Protein AF-0000000079723803 (afdb_homodimer)

Sequence (270 aa):
MNLEIISLLLFVIWTIGLGLSLVGYRTVQVLLGKKQSNEFPAGIQHGPERYWRLNRAHANCLENLPIFATIVIVATLTGSADNVFGNVTLVIIGARVFQSVTHIISGSSRAVDIRFTAYVTQVVCFAFLIWKIFTMNLEIISLLLFVIWTIGLGLSLVGYRTVQVLLGKKQSNEFPAGIQHGPERYWRLNRAHANCLENLPIFATIVIVATLTGSADNVFGNVTLVIIGARVFQSVTHIISGSSRAVDIRFTAYVTQVVCFAFLIWKIFT

Secondary structure (DSSP, 8-state):
--HHHHHHHHHHHHHHHHHHHHHHHHHHHHHTTSS-TT---SSS--S-HHHHHHHHHHHHHHHHHHHHHHHHHHHHHHT---HHHHHHHHHHHHHHHHHHHHHHH--SHHHHHHHHHHHHHHHHHHHHHHHHHH-/--HHHHHHHHHHHHHHHHHHHHHHHHHHHHHTTSS-TT---SSS--S-HHHHHHHHHHHHHHHHHHHHHHHHHHHHHHT---HHHHHHHHHHHHHHHHHHHHHHH--SHHHHHHHHHHHHHHHHHHHHHHHHHH-

Foldseek 3Di:
DFLLVVLLVLLVVVLVVLVCVLVVVLVVCVVVVVDPNPPDDPPDDDDDPLSSLSVVLSVVSVVCSVLSVVLSVLCVVLVLQDPVNSVLSVLLSVLSVVLSVLSNPDDDPVSVVSNVVSVVSNVVSSVVSVVSSVD/DFLLVVLLVLLVVVLVVLVCVLVVVLVVCCVVVVDPNPPDDPPDDDDDPLSSLSVVLSVVSVVCSVLSVVLSVLCVVQVLQDPVNSVLSVLLSVLSVVLSVLSNPDDDPVSVVSNVVSVVSNVVSSVVSVVSSVD

InterPro domains:
  IPR001129 Membrane-associated, eicosanoid/glutathione metabolism (MAPEG) protein [PF01124] (8-134)
  IPR023352 Membrane associated eicosanoid/glutathione metabolism-like domain superfamily [G3DSA:1.20.120.550] (5-135)
  IPR023352 Membrane associated eicosanoid/glutathione metabolism-like domain superfamily [SSF161084] (9-133)

Structure (mmCIF, N/CA/C/O backbone):
data_AF-0000000079723803-model_v1
#
loop_
_entity.id
_entity.type
_entity.pdbx_description
1 polymer 'MAPEG family protein'
#
loop_
_atom_site.group_PDB
_atom_site.id
_atom_site.type_symbol
_atom_site.label_atom_id
_atom_site.label_alt_id
_atom_site.label_comp_id
_atom_site.label_asym_id
_atom_site.label_entity_id
_atom_site.label_seq_id
_atom_site.pdbx_PDB_ins_code
_atom_site.Cartn_x
_atom_site.Cartn_y
_atom_site.Cartn_z
_atom_site.occupancy
_atom_site.B_iso_or_equiv
_atom_site.auth_seq_id
_atom_site.auth_comp_id
_atom_site.auth_asym_id
_atom_site.auth_atom_id
_atom_site.pdbx_PDB_model_num
ATOM 1 N N . MET A 1 1 ? 22.75 -15.523 -3.947 1 82.38 1 MET A N 1
ATOM 2 C CA . MET A 1 1 ? 21.344 -15.125 -3.885 1 82.38 1 MET A CA 1
ATOM 3 C C . MET A 1 1 ? 21.047 -14.07 -4.941 1 82.38 1 MET A C 1
ATOM 5 O O . MET A 1 1 ? 21.859 -13.188 -5.207 1 82.38 1 MET A O 1
ATOM 9 N N . ASN A 1 2 ? 19.922 -14.133 -5.547 1 93.19 2 ASN A N 1
ATOM 10 C CA . ASN A 1 2 ? 19.547 -13.211 -6.617 1 93.19 2 ASN A CA 1
ATOM 11 C C . ASN A 1 2 ? 19.312 -11.805 -6.09 1 93.19 2 ASN A C 1
ATOM 13 O 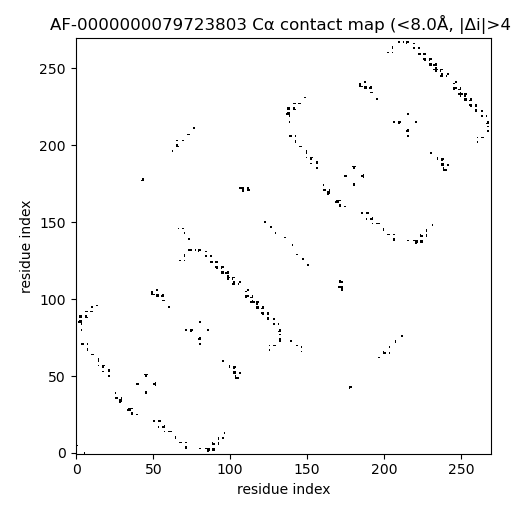O . ASN A 1 2 ? 18.844 -11.625 -4.965 1 93.19 2 ASN A O 1
ATOM 17 N N . LEU A 1 3 ? 19.734 -10.844 -6.789 1 95.88 3 LEU A N 1
ATOM 18 C CA . LEU A 1 3 ? 19.656 -9.438 -6.398 1 95.88 3 LEU A CA 1
ATOM 19 C C . LEU A 1 3 ? 18.234 -9.062 -6 1 95.88 3 LEU A C 1
ATOM 21 O O . LEU A 1 3 ? 18.031 -8.258 -5.086 1 95.88 3 LEU A O 1
ATOM 25 N N . GLU A 1 4 ? 17.281 -9.609 -6.711 1 97.5 4 GLU A N 1
ATOM 26 C CA . GLU A 1 4 ? 15.906 -9.258 -6.402 1 97.5 4 GLU A CA 1
ATOM 27 C C . GLU A 1 4 ? 15.5 -9.766 -5.023 1 97.5 4 GLU A C 1
ATOM 29 O O . GLU A 1 4 ? 14.742 -9.117 -4.309 1 97.5 4 GLU A O 1
ATOM 34 N N . ILE A 1 5 ? 16.016 -10.844 -4.633 1 97.06 5 ILE A N 1
ATOM 35 C CA . ILE A 1 5 ? 15.727 -11.398 -3.316 1 97.06 5 ILE A CA 1
ATOM 36 C C . ILE A 1 5 ? 16.438 -10.586 -2.242 1 97.06 5 ILE A C 1
ATOM 38 O O . ILE A 1 5 ? 15.859 -10.289 -1.193 1 97.06 5 ILE A O 1
ATOM 42 N N . ILE A 1 6 ? 17.625 -10.242 -2.482 1 97.44 6 ILE A N 1
ATOM 43 C CA . ILE A 1 6 ? 18.375 -9.398 -1.555 1 97.44 6 ILE A CA 1
ATOM 44 C C . ILE A 1 6 ? 17.641 -8.078 -1.352 1 97.44 6 ILE A C 1
ATOM 46 O O . ILE A 1 6 ? 17.469 -7.621 -0.218 1 97.44 6 ILE A O 1
ATOM 50 N N . SER A 1 7 ? 17.219 -7.496 -2.438 1 98.56 7 SER A N 1
ATOM 51 C CA . SER A 1 7 ? 16.5 -6.227 -2.363 1 98.56 7 SER A CA 1
ATOM 52 C C . SER A 1 7 ? 15.219 -6.367 -1.55 1 98.56 7 SER A C 1
ATOM 54 O O . SER A 1 7 ? 14.875 -5.48 -0.769 1 98.56 7 SER A O 1
ATOM 56 N N . LEU A 1 8 ? 14.516 -7.422 -1.764 1 98.31 8 LEU A N 1
ATOM 57 C CA . LEU A 1 8 ? 13.289 -7.664 -1.016 1 98.31 8 LEU A CA 1
ATOM 58 C C . LEU A 1 8 ? 13.578 -7.801 0.475 1 98.31 8 LEU A C 1
ATOM 60 O O . LEU A 1 8 ? 12.875 -7.215 1.305 1 98.31 8 LEU A O 1
ATOM 64 N N . LEU A 1 9 ? 14.602 -8.523 0.811 1 98.19 9 LEU A N 1
ATOM 65 C CA . LEU A 1 9 ? 14.953 -8.711 2.213 1 98.19 9 LEU A CA 1
ATOM 66 C C . LEU A 1 9 ? 15.422 -7.398 2.838 1 98.19 9 LEU A C 1
ATOM 68 O O . LEU A 1 9 ? 15.141 -7.125 4.008 1 98.19 9 LEU A O 1
ATOM 72 N N . LEU A 1 10 ? 16.109 -6.625 2.092 1 98.25 10 LEU A N 1
ATOM 73 C CA . LEU A 1 10 ? 16.516 -5.309 2.58 1 98.25 10 LEU A CA 1
ATOM 74 C C . LEU A 1 10 ? 15.297 -4.441 2.871 1 98.25 10 LEU A C 1
ATOM 76 O O . LEU A 1 10 ? 15.273 -3.701 3.857 1 98.25 10 LEU A O 1
ATOM 80 N N . PHE A 1 11 ? 14.328 -4.484 2.031 1 98.62 11 PHE A N 1
ATOM 81 C CA . PHE A 1 11 ? 13.094 -3.74 2.252 1 98.62 11 PHE A CA 1
ATOM 82 C C . PHE A 1 11 ? 12.406 -4.203 3.527 1 98.62 11 PHE A C 1
ATOM 84 O O . PHE A 1 11 ? 11.945 -3.383 4.324 1 98.62 11 PHE A O 1
ATOM 91 N N . VAL A 1 12 ? 12.383 -5.48 3.74 1 98.38 12 VAL A N 1
ATOM 92 C CA . VAL A 1 12 ? 11.781 -6.051 4.941 1 98.38 12 VAL A CA 1
ATOM 93 C C . VAL A 1 12 ? 12.555 -5.582 6.176 1 98.38 12 VAL A C 1
ATOM 95 O O . VAL A 1 12 ? 11.953 -5.113 7.148 1 98.38 12 VAL A O 1
ATOM 98 N N . ILE A 1 13 ? 13.797 -5.66 6.133 1 98.38 13 ILE A N 1
ATOM 99 C CA . ILE A 1 13 ? 14.648 -5.266 7.246 1 98.38 13 ILE A CA 1
ATOM 100 C C . ILE A 1 13 ? 14.453 -3.781 7.547 1 98.38 13 ILE A C 1
ATOM 102 O O . ILE A 1 13 ? 14.344 -3.387 8.711 1 98.38 13 ILE A O 1
ATOM 106 N N . TRP A 1 14 ? 14.398 -2.977 6.488 1 98.44 14 TRP A N 1
ATOM 107 C CA . TRP A 1 14 ? 14.188 -1.542 6.648 1 98.44 14 TRP A CA 1
ATOM 108 C C . TRP A 1 14 ? 12.844 -1.268 7.324 1 98.44 14 TRP A C 1
ATOM 110 O O . TRP A 1 14 ? 12.766 -0.447 8.242 1 98.44 14 TRP A O 1
ATOM 120 N N . THR A 1 15 ? 11.82 -1.928 6.902 1 98.44 15 THR A N 1
ATOM 121 C CA . THR A 1 15 ? 10.484 -1.763 7.469 1 98.44 15 THR A CA 1
ATOM 122 C C . THR A 1 15 ? 10.469 -2.154 8.945 1 98.44 15 THR A C 1
ATOM 124 O O . THR A 1 15 ? 9.898 -1.439 9.773 1 98.44 15 THR A O 1
ATOM 127 N N . ILE A 1 16 ? 11.102 -3.271 9.266 1 98 16 ILE A N 1
ATOM 128 C CA . ILE A 1 16 ? 11.203 -3.725 10.648 1 98 16 ILE A CA 1
ATOM 129 C C . ILE A 1 16 ? 11.969 -2.691 11.477 1 98 16 ILE A C 1
ATOM 131 O O . ILE A 1 16 ? 11.57 -2.367 12.602 1 98 16 ILE A O 1
ATOM 135 N N . GLY A 1 17 ? 13.023 -2.209 10.922 1 97.88 17 GLY A N 1
ATOM 136 C CA . GLY A 1 17 ? 13.812 -1.202 11.625 1 97.88 17 GLY A CA 1
ATOM 137 C C . GLY A 1 17 ? 13.016 0.043 11.969 1 97.88 17 GLY A C 1
ATOM 138 O O . GLY A 1 17 ? 13.125 0.566 13.078 1 97.88 17 GLY A O 1
ATOM 139 N N . LEU A 1 18 ? 12.258 0.562 11.047 1 97.94 18 LEU A N 1
ATOM 140 C CA . LEU A 1 18 ? 11.406 1.722 11.305 1 97.94 18 LEU A CA 1
ATOM 141 C C . LEU A 1 18 ? 10.383 1.414 12.383 1 97.94 18 LEU A C 1
ATOM 143 O O . LEU A 1 18 ? 10.141 2.236 13.273 1 97.94 18 LEU A O 1
ATOM 147 N N . GLY A 1 19 ? 9.758 0.27 12.297 1 96.94 19 GLY A N 1
ATOM 148 C CA . GLY A 1 19 ? 8.812 -0.131 13.328 1 96.94 19 GLY A CA 1
ATOM 149 C C . GLY A 1 19 ? 9.43 -0.214 14.703 1 96.94 19 GLY A C 1
ATOM 150 O O . GLY A 1 19 ? 8.828 0.224 15.688 1 96.94 19 GLY A O 1
ATOM 151 N N . LEU A 1 20 ? 10.594 -0.797 14.789 1 96.38 20 LEU A N 1
ATOM 152 C CA . LEU A 1 20 ? 11.305 -0.892 16.062 1 96.38 20 LEU A CA 1
ATOM 153 C C . LEU A 1 20 ? 11.633 0.495 16.609 1 96.38 20 LEU A C 1
ATOM 155 O O . LEU A 1 20 ? 11.602 0.715 17.812 1 96.38 20 LEU A O 1
ATOM 159 N N . SER A 1 21 ? 11.969 1.356 15.727 1 96.06 21 SER A N 1
ATOM 160 C CA . SER A 1 21 ? 12.234 2.727 16.156 1 96.06 21 SER A CA 1
ATOM 161 C C . SER A 1 21 ? 10.992 3.371 16.75 1 96.06 21 SER A C 1
ATOM 163 O O . SER A 1 21 ? 11.078 4.113 17.734 1 96.06 21 SER A O 1
ATOM 165 N N . LEU A 1 22 ? 9.867 3.121 16.234 1 94.5 22 LEU A N 1
ATOM 166 C CA . LEU A 1 22 ? 8.609 3.646 16.75 1 94.5 22 LEU A CA 1
ATOM 167 C C . LEU A 1 22 ? 8.32 3.098 18.141 1 94.5 22 LEU A C 1
ATOM 169 O O . LEU A 1 22 ? 8.062 3.863 19.078 1 94.5 22 LEU A O 1
ATOM 173 N N . VAL A 1 23 ? 8.414 1.82 18.234 1 93.88 23 VAL A N 1
ATOM 174 C CA . VAL A 1 23 ? 8.125 1.182 19.516 1 93.88 23 VAL A CA 1
ATOM 175 C C . VAL A 1 23 ? 9.211 1.538 20.531 1 93.88 23 VAL A C 1
ATOM 177 O O . VAL A 1 23 ? 8.93 1.7 21.719 1 93.88 23 VAL A O 1
ATOM 180 N N . GLY A 1 24 ? 10.367 1.626 20.031 1 93.75 24 GLY A N 1
ATOM 181 C CA . GLY A 1 24 ? 11.453 2.045 20.906 1 93.75 24 GLY A CA 1
ATOM 182 C C . GLY A 1 24 ? 11.227 3.408 21.531 1 93.75 24 GLY A C 1
ATOM 183 O O . GLY A 1 24 ? 11.461 3.598 22.719 1 93.75 24 GLY A O 1
ATOM 184 N N . TYR A 1 25 ? 10.828 4.316 20.734 1 92.44 25 TYR A N 1
ATOM 185 C CA . TYR A 1 25 ? 10.508 5.641 21.25 1 92.44 25 TYR A CA 1
ATOM 186 C C . TYR A 1 25 ? 9.43 5.562 22.328 1 92.44 25 TYR A C 1
ATOM 188 O O . TYR A 1 25 ? 9.562 6.18 23.391 1 92.44 25 TYR A O 1
ATOM 196 N N . ARG A 1 26 ? 8.391 4.844 22.094 1 90.69 26 ARG A N 1
ATOM 197 C CA . ARG A 1 26 ? 7.293 4.727 23.047 1 90.69 26 ARG A CA 1
ATOM 198 C C . ARG A 1 26 ? 7.762 4.098 24.344 1 90.69 26 ARG A C 1
ATOM 200 O O . ARG A 1 26 ? 7.379 4.539 25.438 1 90.69 26 ARG A O 1
ATOM 207 N N . THR A 1 27 ? 8.539 3.088 24.219 1 92.81 27 THR A N 1
ATOM 208 C CA . THR A 1 27 ? 9.062 2.389 25.391 1 92.81 27 THR A CA 1
ATOM 209 C C . THR A 1 27 ? 9.93 3.318 26.234 1 92.81 27 THR A C 1
ATOM 211 O O . THR A 1 27 ? 9.828 3.328 27.469 1 92.81 27 THR A O 1
ATOM 214 N N . VAL A 1 28 ? 10.766 4.043 25.594 1 92 28 VAL A N 1
ATOM 215 C CA . VAL A 1 28 ? 11.641 4.984 26.281 1 92 28 VAL A CA 1
ATOM 216 C C . VAL A 1 28 ? 10.789 6.027 27.016 1 92 28 VAL A C 1
ATOM 218 O O . VAL A 1 28 ? 11.062 6.363 28.172 1 92 28 VAL A O 1
ATOM 221 N N . GLN A 1 29 ? 9.711 6.484 26.391 1 91.88 29 GLN A N 1
ATOM 222 C CA . GLN A 1 29 ? 8.836 7.469 27.016 1 91.88 29 GLN A CA 1
ATOM 223 C C . GLN A 1 29 ? 8.148 6.895 28.25 1 91.88 29 GLN A C 1
ATOM 225 O O . GLN A 1 29 ? 7.984 7.586 29.25 1 91.88 29 GLN A O 1
ATOM 230 N N . VAL A 1 30 ? 7.805 5.68 28.219 1 91.19 30 VAL A N 1
ATOM 231 C CA . VAL A 1 30 ? 7.117 5.016 29.328 1 91.19 30 VAL A CA 1
ATOM 232 C C . VAL A 1 30 ? 8.109 4.738 30.453 1 91.19 30 VAL A C 1
ATOM 234 O O . VAL A 1 30 ? 7.812 4.992 31.625 1 91.19 30 VAL A O 1
ATOM 237 N N . LEU A 1 31 ? 9.242 4.324 30.094 1 93.12 31 LEU A N 1
ATOM 238 C CA . LEU A 1 31 ? 10.258 3.992 31.078 1 93.12 31 LEU A CA 1
ATOM 239 C C . LEU A 1 31 ? 10.742 5.246 31.797 1 93.12 31 LEU A C 1
ATOM 241 O O . LEU A 1 31 ? 11.109 5.191 32.969 1 93.12 31 LEU A O 1
ATOM 245 N N . LEU A 1 32 ? 10.711 6.316 31.141 1 93.88 32 LEU A N 1
ATOM 246 C CA . LEU A 1 32 ? 11.125 7.59 31.734 1 93.88 32 LEU A CA 1
ATOM 247 C C . LEU A 1 32 ? 9.992 8.219 32.531 1 93.88 32 LEU A C 1
ATOM 249 O O . LEU A 1 32 ? 10.172 9.25 33.156 1 93.88 32 LEU A O 1
ATOM 253 N N . GLY A 1 33 ? 8.75 7.594 32.5 1 90.44 33 GLY A N 1
ATOM 254 C CA . GLY A 1 33 ? 7.613 8.078 33.25 1 90.44 33 GLY A CA 1
ATOM 255 C C . GLY A 1 33 ? 6.938 9.273 32.625 1 90.44 33 GLY A C 1
ATOM 256 O O . GLY A 1 33 ? 6.16 9.977 33.281 1 90.44 33 GLY A O 1
ATOM 257 N N . LYS A 1 34 ? 7.258 9.586 31.453 1 90.62 34 LYS A N 1
ATOM 258 C CA . LYS A 1 34 ? 6.691 10.758 30.781 1 90.62 34 LYS A CA 1
ATOM 259 C C . LYS A 1 34 ? 5.281 10.469 30.281 1 90.62 34 LYS A C 1
ATOM 261 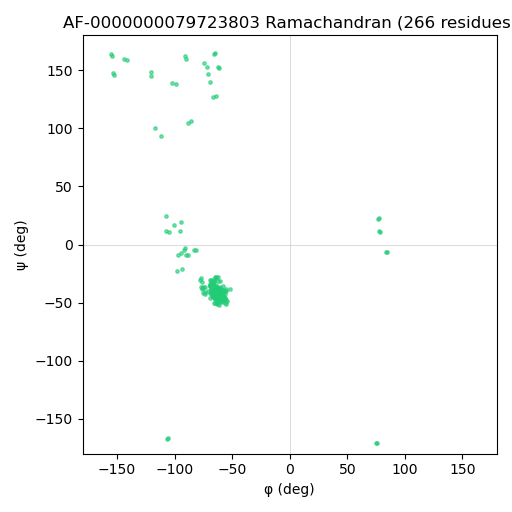O O . LYS A 1 34 ? 4.453 11.383 30.188 1 90.62 34 LYS A O 1
ATOM 266 N N . LYS A 1 35 ? 5.074 9.25 29.953 1 89.31 35 LYS A N 1
ATOM 267 C CA . LYS A 1 35 ? 3.768 8.82 29.469 1 89.31 35 LYS A CA 1
ATOM 268 C C . LYS A 1 35 ? 3.404 7.441 30.016 1 89.31 35 LYS A C 1
ATOM 270 O O . LYS A 1 35 ? 4.285 6.664 30.391 1 89.31 35 LYS A O 1
ATOM 275 N N . GLN A 1 36 ? 2.172 7.254 29.969 1 89 36 GLN A N 1
ATOM 276 C CA . GLN A 1 36 ? 1.71 5.898 30.234 1 89 36 GLN A CA 1
ATOM 277 C C . GLN A 1 36 ? 1.618 5.074 28.953 1 89 36 GLN A C 1
ATOM 279 O O . GLN A 1 36 ? 1.519 5.633 27.859 1 89 36 GLN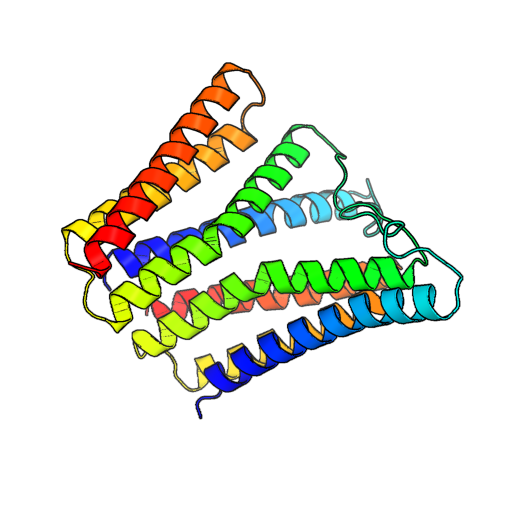 A O 1
ATOM 284 N N . SER A 1 37 ? 1.624 3.777 29.109 1 86.44 37 SER A N 1
ATOM 285 C CA . SER A 1 37 ? 1.658 2.861 27.969 1 86.44 37 SER A CA 1
ATOM 286 C C . SER A 1 37 ? 0.424 3.029 27.094 1 86.44 37 SER A C 1
ATOM 288 O O . SER A 1 37 ? 0.479 2.783 25.875 1 86.44 37 SER A O 1
ATOM 290 N N . ASN A 1 38 ? -0.786 3.471 27.594 1 87.25 38 ASN A N 1
ATOM 291 C CA . ASN A 1 38 ? -2.035 3.58 26.844 1 87.25 38 ASN A CA 1
ATOM 292 C C . ASN A 1 38 ? -2.234 4.988 26.297 1 87.25 38 ASN A C 1
ATOM 294 O O . ASN A 1 38 ? -3.328 5.332 25.844 1 87.25 38 ASN A O 1
ATOM 298 N N . GLU A 1 39 ? -1.272 5.754 26.344 1 85.62 39 GLU A N 1
ATOM 299 C CA . GLU A 1 39 ? -1.407 7.152 25.953 1 85.62 39 GLU A CA 1
ATOM 300 C C . GLU A 1 39 ? -0.866 7.375 24.531 1 85.62 39 GLU A C 1
ATOM 302 O O . GLU A 1 39 ? -0.506 8.492 24.172 1 85.62 39 GLU A O 1
ATOM 307 N N . PHE A 1 40 ? -0.707 6.445 23.828 1 86.19 40 PHE A N 1
ATOM 308 C CA . PHE A 1 40 ? -0.227 6.547 22.453 1 86.19 40 PHE A CA 1
ATOM 309 C C . PHE A 1 40 ? -1.324 6.168 21.469 1 86.19 40 PHE A C 1
ATOM 311 O O . PHE A 1 40 ? -1.448 5 21.094 1 86.19 40 PHE A O 1
ATOM 318 N N . PRO A 1 41 ? -2.07 7.121 20.969 1 82.38 41 PRO A N 1
ATOM 319 C CA . PRO A 1 41 ? -3.172 6.797 20.062 1 82.38 41 PRO A CA 1
ATOM 320 C C . PRO A 1 41 ? -2.686 6.332 18.688 1 82.38 41 PRO A C 1
ATOM 322 O O . PRO A 1 41 ? -1.597 6.715 18.25 1 82.38 41 PRO A O 1
ATOM 325 N N . ALA A 1 42 ? -3.564 5.531 18.109 1 77.88 42 ALA A N 1
ATOM 326 C CA . ALA A 1 42 ? -3.244 5.031 16.781 1 77.88 42 ALA A CA 1
ATOM 327 C C . ALA A 1 42 ? -3.951 5.852 15.695 1 77.88 42 ALA A C 1
ATOM 329 O O . ALA A 1 42 ? -5.113 6.23 15.859 1 77.88 42 ALA A O 1
ATOM 330 N N . GLY A 1 43 ? -3.205 6.137 14.625 1 77 43 GLY A N 1
ATOM 331 C CA . GLY A 1 43 ? -3.838 6.68 13.43 1 77 43 GLY A CA 1
ATOM 332 C C . GLY A 1 43 ? -4.031 8.18 13.492 1 77 43 GLY A C 1
ATOM 333 O O . GLY A 1 43 ? -4.543 8.781 12.547 1 77 43 GLY A O 1
ATOM 334 N N . ILE A 1 44 ? -3.73 8.656 14.578 1 83.12 44 ILE A N 1
ATOM 335 C CA . ILE A 1 44 ? -3.857 10.102 14.672 1 83.12 44 ILE A CA 1
ATOM 336 C C . ILE A 1 44 ? -2.504 10.719 15.023 1 83.12 44 ILE A C 1
ATOM 338 O O . ILE A 1 44 ? -1.717 10.125 15.758 1 83.12 44 ILE A O 1
ATOM 342 N N . GLN A 1 45 ? -2.35 11.875 14.531 1 86.25 45 GLN A N 1
ATOM 343 C CA . GLN A 1 45 ? -1.09 12.57 14.781 1 86.25 45 GLN A CA 1
ATOM 344 C C . GLN A 1 45 ? -0.941 12.922 16.266 1 86.25 45 GLN A C 1
ATOM 346 O O . GLN A 1 45 ? -1.865 13.461 16.875 1 86.25 45 GLN A O 1
ATOM 351 N N . HIS A 1 46 ? 0.149 12.531 16.797 1 85.69 46 HIS A N 1
ATOM 352 C CA . HIS A 1 46 ? 0.455 12.852 18.188 1 85.69 46 HIS A CA 1
ATOM 353 C C . HIS A 1 46 ? 1.959 12.852 18.422 1 85.69 46 HIS A C 1
ATOM 355 O O . HIS A 1 46 ? 2.73 12.375 17.594 1 85.69 46 HIS A O 1
ATOM 361 N N . GLY A 1 47 ? 2.404 13.484 19.609 1 86.56 47 GLY A N 1
ATOM 362 C CA . GLY A 1 47 ? 3.822 13.531 19.938 1 86.56 47 GLY A CA 1
ATOM 363 C C . GLY A 1 47 ? 4.59 14.539 19.094 1 86.56 47 GLY A C 1
ATOM 364 O O . GLY A 1 47 ? 3.99 15.375 18.422 1 86.56 47 GLY A O 1
ATOM 365 N N . PRO A 1 48 ? 5.941 14.461 19.25 1 91.62 48 PRO A N 1
ATOM 366 C CA . PRO A 1 48 ? 6.758 15.367 18.438 1 91.62 48 PRO A CA 1
ATOM 367 C C . PRO A 1 48 ? 6.582 15.141 16.938 1 91.62 48 PRO A C 1
ATOM 369 O O . PRO A 1 48 ? 6.277 14.031 16.516 1 91.62 48 PRO A O 1
ATOM 372 N N . GLU A 1 49 ? 6.789 16.234 16.188 1 92.44 49 GLU A N 1
ATOM 373 C CA . GLU A 1 49 ? 6.613 16.188 14.742 1 92.44 49 GLU A CA 1
ATOM 374 C C . GLU A 1 49 ? 7.473 15.078 14.117 1 92.44 49 GLU A C 1
ATOM 376 O O . GLU A 1 49 ? 7.031 14.391 13.203 1 92.44 49 GLU A O 1
ATOM 381 N N . ARG A 1 50 ? 8.688 14.914 14.664 1 94.25 50 ARG A N 1
ATOM 382 C CA . ARG A 1 50 ? 9.586 13.914 14.102 1 94.25 50 ARG A CA 1
ATOM 383 C C . ARG A 1 50 ? 9.031 12.508 14.32 1 94.25 50 ARG A C 1
ATOM 385 O O . ARG A 1 50 ? 9.195 11.633 13.469 1 94.25 50 ARG A O 1
ATOM 392 N N . TYR A 1 51 ? 8.406 12.32 15.383 1 94.31 51 TYR A N 1
ATOM 393 C CA . TYR A 1 51 ? 7.793 11.031 15.68 1 94.31 51 TYR A CA 1
ATOM 394 C C . TYR A 1 51 ? 6.648 10.734 14.719 1 94.31 51 TYR A C 1
ATOM 396 O O . TYR A 1 51 ? 6.512 9.609 14.234 1 94.31 51 TYR A O 1
ATOM 404 N N . TRP A 1 52 ? 5.891 11.648 14.508 1 93.5 52 TRP A N 1
ATOM 405 C CA . TRP A 1 52 ? 4.789 11.484 13.562 1 93.5 52 TRP A CA 1
ATOM 406 C C . TRP A 1 52 ? 5.309 11.195 12.164 1 93.5 52 TRP A C 1
ATOM 408 O O . TRP A 1 52 ? 4.754 10.359 11.445 1 93.5 52 TRP A O 1
ATOM 418 N N . ARG A 1 53 ? 6.348 11.906 11.742 1 95.25 53 ARG A N 1
ATOM 419 C CA . ARG A 1 53 ? 6.93 11.656 10.43 1 95.25 53 ARG A CA 1
ATOM 420 C C . ARG A 1 53 ? 7.504 10.25 10.344 1 95.25 53 ARG A C 1
ATOM 422 O O . ARG A 1 53 ? 7.445 9.609 9.289 1 95.25 53 ARG A O 1
ATOM 429 N N . LEU A 1 54 ? 8.062 9.805 11.43 1 96.44 54 LEU A N 1
ATOM 430 C CA . LEU A 1 54 ? 8.516 8.422 11.5 1 96.44 54 LEU A CA 1
ATOM 431 C C . LEU A 1 54 ? 7.355 7.457 11.312 1 96.44 54 LEU A C 1
ATOM 433 O O . LEU A 1 54 ? 7.473 6.465 10.586 1 96.44 54 LEU A O 1
ATOM 437 N N . ASN A 1 55 ? 6.25 7.711 11.969 1 95.44 55 ASN A N 1
ATOM 438 C CA . ASN A 1 55 ? 5.043 6.906 11.812 1 95.44 55 ASN A CA 1
ATOM 439 C C . ASN A 1 55 ? 4.598 6.844 10.352 1 95.44 55 ASN A C 1
ATOM 441 O O . ASN A 1 55 ? 4.285 5.77 9.844 1 95.44 55 ASN A O 1
ATOM 445 N N . ARG A 1 56 ? 4.594 7.93 9.727 1 95.06 56 ARG A N 1
ATOM 446 C CA . ARG A 1 56 ? 4.152 8 8.344 1 95.06 56 ARG A CA 1
ATOM 447 C C . ARG A 1 56 ? 5.133 7.281 7.418 1 95.06 56 ARG A C 1
ATOM 449 O O . ARG A 1 56 ? 4.723 6.641 6.449 1 95.06 56 ARG A O 1
ATOM 456 N N . ALA A 1 57 ? 6.359 7.469 7.684 1 97.12 57 ALA A N 1
ATOM 457 C CA . ALA A 1 57 ? 7.367 6.758 6.898 1 97.12 57 ALA A CA 1
ATOM 458 C C . ALA A 1 57 ? 7.191 5.246 7.016 1 97.12 57 ALA A C 1
ATOM 460 O O . ALA A 1 57 ? 7.289 4.527 6.02 1 97.12 57 ALA A O 1
ATOM 461 N N . HIS A 1 58 ? 6.984 4.805 8.188 1 97.44 58 HIS A N 1
ATOM 462 C CA . HIS A 1 58 ? 6.738 3.385 8.406 1 97.44 58 HIS A CA 1
ATOM 463 C C . HIS A 1 58 ? 5.484 2.92 7.68 1 97.44 58 HIS A C 1
ATOM 465 O O . HIS A 1 58 ? 5.488 1.872 7.027 1 97.44 58 HIS A O 1
ATOM 471 N N . ALA A 1 59 ? 4.457 3.654 7.836 1 95 59 ALA A N 1
ATOM 472 C CA . ALA A 1 59 ? 3.199 3.326 7.168 1 95 59 ALA A CA 1
ATOM 473 C C . ALA A 1 59 ? 3.393 3.215 5.66 1 95 59 ALA A C 1
ATOM 475 O O . ALA A 1 59 ? 2.836 2.318 5.02 1 95 59 ALA A O 1
ATOM 476 N N . ASN A 1 60 ? 4.145 4.125 5.066 1 96.56 60 ASN A N 1
ATOM 477 C CA . ASN A 1 60 ? 4.453 4.09 3.641 1 96.56 60 ASN A CA 1
ATOM 478 C C . ASN A 1 60 ? 5.141 2.787 3.246 1 96.56 60 ASN A C 1
ATOM 480 O O . ASN A 1 60 ? 4.836 2.211 2.199 1 96.56 60 ASN A O 1
ATOM 484 N N . CYS A 1 61 ? 6.016 2.35 4.062 1 97.81 61 CYS A N 1
ATOM 485 C CA . CYS A 1 61 ? 6.688 1.084 3.801 1 97.81 61 CYS A CA 1
ATOM 486 C C . CYS A 1 61 ? 5.703 -0.076 3.832 1 97.81 61 CYS A C 1
ATOM 488 O O . CYS A 1 61 ? 5.75 -0.963 2.979 1 97.81 61 CYS A O 1
ATOM 490 N N . LEU A 1 62 ? 4.852 -0.071 4.805 1 96.31 62 LEU A N 1
ATOM 491 C CA . LEU A 1 62 ? 3.879 -1.147 4.938 1 96.31 62 LEU A CA 1
ATOM 492 C C . LEU A 1 62 ? 2.947 -1.193 3.732 1 96.31 62 LEU A C 1
ATOM 494 O O . LEU A 1 62 ? 2.508 -2.27 3.322 1 96.31 62 LEU A O 1
ATOM 498 N N . GLU A 1 63 ? 2.715 -0.055 3.186 1 95.69 63 GLU A N 1
ATOM 499 C CA . GLU A 1 63 ? 1.842 0.044 2.02 1 95.69 63 GLU A CA 1
ATOM 500 C C . GLU A 1 63 ? 2.535 -0.48 0.766 1 95.69 63 GLU A C 1
ATOM 502 O O . GLU A 1 63 ? 1.892 -1.072 -0.103 1 95.69 63 GLU A O 1
ATOM 507 N N . ASN A 1 64 ? 3.773 -0.249 0.651 1 97.44 64 ASN A N 1
ATOM 508 C CA . ASN A 1 64 ? 4.488 -0.526 -0.591 1 97.44 64 ASN A CA 1
ATOM 509 C C . ASN A 1 64 ? 5.129 -1.911 -0.573 1 97.44 64 ASN A C 1
ATOM 511 O O . ASN A 1 64 ? 5.348 -2.512 -1.626 1 97.44 64 ASN A O 1
ATOM 515 N N . LEU A 1 65 ? 5.34 -2.467 0.572 1 98.06 65 LEU A N 1
ATOM 516 C CA . LEU A 1 65 ? 6.051 -3.734 0.706 1 98.06 65 LEU A CA 1
ATOM 517 C C . LEU A 1 65 ? 5.262 -4.871 0.066 1 98.06 65 LEU A C 1
ATOM 519 O O . LEU A 1 65 ? 5.82 -5.676 -0.682 1 98.06 65 LEU A O 1
ATOM 523 N N . PRO A 1 66 ? 3.982 -4.973 0.315 1 97.25 66 PRO A N 1
ATOM 524 C CA . PRO A 1 66 ? 3.25 -6.062 -0.334 1 97.25 66 PRO A CA 1
ATOM 525 C C . PRO A 1 66 ? 3.291 -5.977 -1.858 1 97.25 66 PRO A C 1
ATOM 527 O O . PRO A 1 66 ? 3.332 -7.004 -2.537 1 97.25 66 PRO A O 1
ATOM 530 N N . ILE A 1 67 ? 3.236 -4.773 -2.385 1 98.25 67 ILE A N 1
ATOM 531 C CA . ILE A 1 67 ? 3.32 -4.578 -3.828 1 98.25 67 ILE A CA 1
ATOM 532 C C . ILE A 1 67 ? 4.676 -5.07 -4.336 1 98.25 67 ILE A C 1
ATOM 534 O O . ILE A 1 67 ? 4.738 -5.902 -5.246 1 98.25 67 ILE A O 1
ATOM 538 N N . PHE A 1 68 ? 5.695 -4.625 -3.711 1 98.81 68 PHE A N 1
ATOM 539 C CA . PHE A 1 68 ? 7.051 -4.996 -4.102 1 98.81 68 PHE A CA 1
ATOM 540 C C . PHE A 1 68 ? 7.27 -6.496 -3.932 1 98.81 68 PHE A C 1
ATOM 542 O O . PHE A 1 68 ? 7.828 -7.152 -4.816 1 98.81 68 PHE A O 1
ATOM 549 N N . ALA A 1 69 ? 6.867 -7.043 -2.803 1 98.19 69 ALA A N 1
ATOM 550 C CA . ALA A 1 69 ? 7.027 -8.469 -2.523 1 98.19 69 ALA A CA 1
ATOM 551 C C . ALA A 1 69 ? 6.32 -9.312 -3.576 1 98.19 69 ALA A C 1
ATOM 553 O O . ALA A 1 69 ? 6.879 -10.297 -4.07 1 98.19 69 ALA A O 1
ATOM 554 N N . THR A 1 70 ? 5.16 -8.883 -3.896 1 98.38 70 THR A N 1
ATOM 555 C CA . THR A 1 70 ? 4.398 -9.625 -4.895 1 98.38 70 THR A CA 1
ATOM 556 C C . THR A 1 70 ? 5.129 -9.648 -6.23 1 98.38 70 THR A C 1
ATOM 558 O O . THR A 1 70 ? 5.285 -10.703 -6.848 1 98.38 70 THR A O 1
ATOM 561 N N . ILE A 1 71 ? 5.57 -8.539 -6.645 1 98.44 71 ILE A N 1
ATOM 562 C CA . ILE A 1 71 ? 6.254 -8.422 -7.93 1 98.44 71 ILE A CA 1
ATOM 563 C C . ILE A 1 71 ? 7.496 -9.305 -7.938 1 98.44 71 ILE A C 1
ATOM 565 O O . ILE A 1 71 ? 7.715 -10.078 -8.875 1 98.44 71 ILE A O 1
ATOM 569 N N . VAL A 1 72 ? 8.25 -9.273 -6.91 1 98.38 72 VAL A N 1
ATOM 570 C CA . VAL A 1 72 ? 9.508 -10.008 -6.82 1 98.38 72 VAL A CA 1
ATOM 571 C C . VAL A 1 72 ? 9.227 -11.508 -6.754 1 98.38 72 VAL A C 1
ATOM 573 O O . VAL A 1 72 ? 9.867 -12.297 -7.457 1 98.38 72 VAL A O 1
ATOM 576 N N . ILE A 1 73 ? 8.312 -11.93 -5.965 1 97 73 ILE A N 1
ATOM 577 C CA . ILE A 1 73 ? 8.039 -13.344 -5.762 1 97 73 ILE A CA 1
ATOM 578 C C . ILE A 1 73 ? 7.445 -13.945 -7.035 1 97 73 ILE A C 1
ATOM 580 O O . ILE A 1 73 ? 7.836 -15.031 -7.457 1 97 73 ILE A O 1
ATOM 584 N N . VAL A 1 74 ? 6.602 -13.203 -7.656 1 96.5 74 VAL A N 1
ATOM 585 C CA . VAL A 1 74 ? 6.02 -13.68 -8.906 1 96.5 74 VAL A CA 1
ATOM 586 C C . VAL A 1 74 ? 7.109 -13.82 -9.969 1 96.5 74 VAL A C 1
ATOM 588 O O . VAL A 1 74 ? 7.148 -14.812 -10.695 1 96.5 74 VAL A O 1
ATOM 591 N N . ALA A 1 75 ? 7.922 -12.867 -10.086 1 96.94 75 ALA A N 1
ATOM 592 C CA . ALA A 1 75 ? 9 -12.922 -11.062 1 96.94 75 ALA A CA 1
ATOM 593 C C . ALA A 1 75 ? 9.914 -14.125 -10.805 1 96.94 75 ALA A C 1
ATOM 595 O O . ALA A 1 75 ? 10.383 -14.766 -11.742 1 96.94 75 ALA A O 1
ATOM 596 N N . THR A 1 76 ? 10.164 -14.383 -9.547 1 94.31 76 THR A N 1
ATOM 597 C CA . THR A 1 76 ? 11.008 -15.508 -9.172 1 94.31 76 THR A CA 1
ATOM 598 C C . THR A 1 76 ? 10.328 -16.828 -9.508 1 94.31 76 THR A C 1
ATOM 600 O O . THR A 1 76 ? 10.953 -17.734 -10.062 1 94.31 76 THR A O 1
ATOM 603 N N . LEU A 1 77 ? 9.062 -16.906 -9.25 1 91.69 77 LEU A N 1
ATOM 604 C CA . LEU A 1 77 ? 8.305 -18.125 -9.477 1 91.69 77 LEU A CA 1
ATOM 605 C C . LEU A 1 77 ? 8.164 -18.422 -10.961 1 91.69 77 LEU A C 1
ATOM 607 O O . LEU A 1 77 ? 8.141 -19.578 -11.375 1 91.69 77 LEU A O 1
ATOM 611 N N . THR A 1 78 ? 8.094 -17.375 -11.734 1 92.44 78 THR A N 1
ATOM 612 C CA . THR A 1 78 ? 7.852 -17.531 -13.156 1 92.44 78 THR A CA 1
ATOM 613 C C . THR A 1 78 ? 9.164 -17.562 -13.93 1 92.44 78 THR A C 1
ATOM 615 O O . THR A 1 78 ? 9.172 -17.734 -15.156 1 92.44 78 THR A O 1
ATOM 618 N N . GLY A 1 79 ? 10.312 -17.297 -13.281 1 93.06 79 GLY A N 1
ATOM 619 C CA . GLY A 1 79 ? 11.609 -17.297 -13.93 1 93.06 79 GLY A CA 1
ATOM 620 C C . GLY A 1 79 ? 11.867 -16.062 -14.758 1 93.06 79 GLY A C 1
ATOM 621 O O . GLY A 1 79 ? 12.672 -16.078 -15.688 1 93.06 79 GLY A O 1
ATOM 622 N N . SER A 1 80 ? 11.164 -15.055 -14.438 1 94 80 SER A N 1
ATOM 623 C CA . SER A 1 80 ? 11.219 -13.828 -15.234 1 94 80 SER A CA 1
ATOM 624 C C . SER A 1 80 ? 12.281 -12.875 -14.695 1 94 80 SER A C 1
ATOM 626 O O . SER A 1 80 ? 12.508 -11.805 -15.266 1 94 80 SER A O 1
ATOM 628 N N . ALA A 1 81 ? 12.922 -13.211 -13.641 1 95.81 81 ALA A N 1
ATOM 629 C CA . ALA A 1 81 ? 13.883 -12.297 -13.023 1 95.81 81 ALA A CA 1
ATOM 630 C C . ALA A 1 81 ? 15.273 -12.461 -13.625 1 95.81 81 ALA A C 1
ATOM 632 O O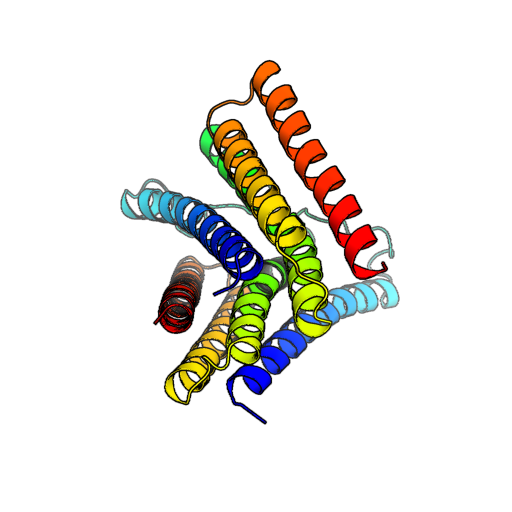 . ALA A 1 81 ? 15.945 -13.461 -13.375 1 95.81 81 ALA A O 1
ATOM 633 N N . ASP A 1 82 ? 15.719 -11.547 -14.477 1 96.5 82 ASP A N 1
ATOM 634 C CA . ASP A 1 82 ? 17.078 -11.523 -15.023 1 96.5 82 ASP A CA 1
ATOM 635 C C . ASP A 1 82 ? 17.906 -10.422 -14.375 1 96.5 82 ASP A C 1
ATOM 637 O O . ASP A 1 82 ? 17.531 -9.891 -13.328 1 96.5 82 ASP A O 1
ATOM 641 N N . ASN A 1 83 ? 19.047 -10.133 -15 1 96.19 83 ASN A N 1
ATOM 642 C CA . ASN A 1 83 ? 19.953 -9.164 -14.406 1 96.19 83 ASN A CA 1
ATOM 643 C C . ASN A 1 83 ? 19.359 -7.766 -14.383 1 96.19 83 ASN A C 1
ATOM 645 O O . ASN A 1 83 ? 19.547 -7.02 -13.422 1 96.19 83 ASN A O 1
ATOM 649 N N . VAL A 1 84 ? 18.734 -7.461 -15.461 1 97.62 84 VAL A N 1
ATOM 650 C CA . VAL A 1 84 ? 18.094 -6.152 -15.523 1 97.62 84 VAL A CA 1
ATOM 651 C C . VAL A 1 84 ? 17.047 -6.039 -14.414 1 97.62 84 VAL A C 1
ATOM 653 O O . VAL A 1 84 ? 16.984 -5.035 -13.703 1 97.62 84 VAL A O 1
ATOM 656 N N . PHE A 1 85 ? 16.25 -7.062 -14.258 1 98.12 85 PHE A N 1
ATOM 657 C CA . PHE A 1 85 ? 15.242 -7.105 -13.203 1 98.12 85 PHE A CA 1
ATOM 658 C C . PHE A 1 85 ? 15.883 -6.879 -11.836 1 98.12 85 PHE A C 1
ATOM 660 O O . PHE A 1 85 ? 15.445 -6.016 -11.078 1 98.12 85 PHE A O 1
ATOM 667 N N . GLY A 1 86 ? 16.906 -7.613 -11.555 1 98.12 86 GLY A N 1
ATOM 668 C CA . GLY A 1 86 ? 17.609 -7.48 -10.281 1 98.12 86 GLY A CA 1
ATOM 669 C C . GLY A 1 86 ? 18.141 -6.082 -10.031 1 98.12 86 GLY A C 1
ATOM 670 O O . GLY A 1 86 ? 18 -5.547 -8.93 1 98.12 86 GLY A O 1
ATOM 671 N N . ASN A 1 87 ? 18.688 -5.512 -10.984 1 98.38 87 ASN A N 1
ATOM 672 C CA . ASN A 1 87 ? 19.234 -4.172 -10.844 1 98.38 87 ASN A CA 1
ATOM 673 C C . ASN A 1 87 ? 18.156 -3.139 -10.562 1 98.38 87 ASN A C 1
ATOM 675 O O . ASN A 1 87 ? 18.359 -2.203 -9.789 1 98.38 87 ASN A O 1
ATOM 679 N N . VAL A 1 88 ? 17.078 -3.297 -11.227 1 98.69 88 VAL A N 1
ATOM 680 C CA . VAL A 1 88 ? 15.969 -2.373 -11.023 1 98.69 88 VAL A CA 1
ATOM 681 C C . VAL A 1 88 ? 15.453 -2.488 -9.594 1 98.69 88 VAL A C 1
ATOM 683 O O . VAL A 1 88 ? 15.086 -1.485 -8.977 1 98.69 88 VAL A O 1
ATOM 686 N N . THR A 1 89 ? 15.438 -3.693 -9.016 1 98.81 89 THR A N 1
ATOM 687 C CA . THR A 1 89 ? 14.992 -3.85 -7.637 1 98.81 89 THR A CA 1
ATOM 688 C C . THR A 1 89 ? 15.922 -3.104 -6.684 1 98.81 89 THR A C 1
ATOM 690 O O . THR A 1 89 ? 15.477 -2.592 -5.652 1 98.81 89 THR A O 1
ATOM 693 N N . LEU A 1 90 ? 17.172 -2.922 -7.023 1 98.5 90 LEU A N 1
ATOM 694 C CA . LEU A 1 90 ? 18.094 -2.141 -6.207 1 98.5 90 LEU A CA 1
ATOM 695 C C . LEU A 1 90 ? 17.719 -0.662 -6.227 1 98.5 90 LEU A C 1
ATOM 697 O O . LEU A 1 90 ? 17.844 0.025 -5.207 1 98.5 90 LEU A O 1
ATOM 701 N N . VAL A 1 91 ? 17.328 -0.256 -7.359 1 98.75 91 VAL A N 1
ATOM 702 C CA . VAL A 1 91 ? 16.891 1.129 -7.48 1 98.75 91 VAL A CA 1
ATOM 703 C C . VAL A 1 91 ? 15.664 1.356 -6.598 1 98.75 91 VAL A C 1
ATOM 705 O O . VAL A 1 91 ? 15.57 2.373 -5.906 1 98.75 91 VAL A O 1
ATOM 708 N N . ILE A 1 92 ? 14.789 0.427 -6.598 1 98.81 92 ILE A N 1
ATOM 709 C CA . ILE A 1 92 ? 13.547 0.545 -5.84 1 98.81 92 ILE A CA 1
ATOM 710 C C . ILE A 1 92 ? 13.859 0.633 -4.348 1 98.81 92 ILE A C 1
ATOM 712 O O . ILE A 1 92 ? 13.375 1.532 -3.658 1 98.81 92 ILE A O 1
ATOM 716 N N . ILE A 1 93 ? 14.664 -0.264 -3.834 1 98.81 93 ILE A N 1
ATOM 717 C CA . ILE A 1 93 ? 14.945 -0.26 -2.402 1 98.81 93 ILE A CA 1
ATOM 718 C C . ILE A 1 93 ? 15.758 0.981 -2.039 1 98.81 93 ILE A C 1
ATOM 720 O O . ILE A 1 93 ? 15.57 1.56 -0.967 1 98.81 93 ILE A O 1
ATOM 724 N N . GLY A 1 94 ? 16.656 1.428 -2.883 1 98.75 94 GLY A N 1
ATOM 725 C CA . GLY A 1 94 ? 17.359 2.682 -2.656 1 98.75 94 GLY A CA 1
ATOM 726 C C . GLY A 1 94 ? 16.422 3.875 -2.553 1 98.75 94 GLY A C 1
ATOM 727 O O . GLY A 1 94 ? 16.562 4.699 -1.648 1 98.75 94 GLY A O 1
ATOM 728 N N . ALA A 1 95 ? 15.562 3.986 -3.484 1 98.75 95 ALA A N 1
ATOM 729 C CA . ALA A 1 95 ? 14.586 5.074 -3.482 1 98.75 95 ALA A CA 1
ATOM 730 C C . ALA A 1 95 ? 13.695 5.012 -2.246 1 98.75 95 ALA A C 1
ATOM 732 O O . ALA A 1 95 ? 13.344 6.043 -1.676 1 98.75 95 ALA A O 1
ATOM 733 N N . ARG A 1 96 ? 13.289 3.83 -1.811 1 98.69 96 ARG A N 1
ATOM 734 C CA . ARG A 1 96 ? 12.469 3.635 -0.617 1 98.69 96 ARG A CA 1
ATOM 735 C C . ARG A 1 96 ? 13.188 4.148 0.627 1 98.69 96 ARG A C 1
ATOM 737 O O . ARG A 1 96 ? 12.602 4.875 1.432 1 98.69 96 ARG A O 1
ATOM 744 N N . VAL A 1 97 ? 14.414 3.775 0.753 1 98.75 97 VAL A N 1
ATOM 745 C CA . VAL A 1 97 ? 15.188 4.207 1.91 1 98.75 97 VAL A CA 1
ATOM 746 C C . VAL A 1 97 ? 15.375 5.723 1.872 1 98.75 97 VAL A C 1
ATOM 748 O O . VAL A 1 97 ? 15.18 6.406 2.883 1 98.75 97 VAL A O 1
ATOM 751 N N . PHE A 1 98 ? 15.719 6.188 0.708 1 98.62 98 PHE A N 1
ATOM 752 C CA . PHE A 1 98 ? 15.898 7.625 0.528 1 98.62 98 PHE A CA 1
ATOM 753 C C . PHE A 1 98 ? 14.617 8.375 0.879 1 98.62 98 PHE A C 1
ATOM 755 O O . PHE A 1 98 ? 14.656 9.391 1.582 1 98.62 98 PHE A O 1
ATOM 762 N N . GLN A 1 99 ? 13.531 7.926 0.426 1 98.56 99 GLN A N 1
ATOM 763 C CA . GLN A 1 99 ? 12.242 8.531 0.718 1 98.56 99 GLN A CA 1
ATOM 764 C C . GLN A 1 99 ? 11.961 8.531 2.219 1 98.56 99 GLN A C 1
ATOM 766 O O . GLN A 1 99 ? 11.516 9.539 2.773 1 98.56 99 GLN A O 1
ATOM 771 N N . SER A 1 100 ? 12.172 7.422 2.863 1 98.62 100 SER A N 1
ATOM 772 C CA . SER A 1 100 ? 11.914 7.289 4.293 1 98.62 100 SER A CA 1
ATOM 773 C C . SER A 1 100 ? 12.766 8.25 5.105 1 98.62 100 SER A C 1
ATOM 775 O O . SER A 1 100 ? 12.266 8.938 5.996 1 98.62 100 SER A O 1
ATOM 777 N N . VAL A 1 101 ? 14.008 8.289 4.777 1 98.5 101 VAL A N 1
ATOM 778 C CA . VAL A 1 101 ? 14.93 9.141 5.52 1 98.5 101 VAL A CA 1
ATOM 779 C C . VAL A 1 101 ? 14.531 10.609 5.352 1 98.5 101 VAL A C 1
ATOM 781 O O . VAL A 1 101 ? 14.508 11.367 6.324 1 98.5 101 VAL A O 1
ATOM 784 N N . THR A 1 102 ? 14.234 11.008 4.141 1 98.12 102 THR A N 1
ATOM 785 C CA . THR A 1 102 ? 13.781 12.367 3.885 1 98.12 102 THR A CA 1
ATOM 786 C C . THR A 1 102 ? 12.516 12.68 4.676 1 98.12 102 THR A C 1
ATOM 788 O O . THR A 1 102 ? 12.367 13.773 5.223 1 98.12 102 THR A O 1
ATOM 791 N N . HIS A 1 103 ? 11.633 11.727 4.711 1 96.31 103 HIS A N 1
ATOM 792 C CA . HIS A 1 103 ? 10.375 11.859 5.434 1 96.31 103 HIS A CA 1
ATOM 793 C C . HIS A 1 103 ? 10.609 12.125 6.918 1 96.31 103 HIS A C 1
ATOM 795 O O . HIS A 1 103 ? 9.992 13.016 7.504 1 96.31 103 HIS A O 1
ATOM 801 N N . ILE A 1 104 ? 11.508 11.469 7.422 1 97.38 104 ILE A N 1
ATOM 802 C CA . ILE A 1 104 ? 11.781 11.539 8.852 1 97.38 104 ILE A CA 1
ATOM 803 C C . ILE A 1 104 ? 12.484 12.852 9.18 1 97.38 104 ILE A C 1
ATOM 805 O O . ILE A 1 104 ? 12.188 13.484 10.195 1 97.38 104 ILE A O 1
ATOM 809 N N . ILE A 1 105 ? 13.352 13.352 8.359 1 96.94 105 ILE A N 1
ATOM 810 C CA . ILE A 1 105 ? 14.234 14.469 8.648 1 96.94 105 ILE A CA 1
ATOM 811 C C . ILE A 1 105 ? 13.461 15.781 8.57 1 96.94 105 ILE A C 1
ATOM 813 O O . ILE A 1 105 ? 13.742 16.719 9.305 1 96.94 105 ILE A O 1
ATOM 817 N N . SER A 1 106 ? 12.523 15.906 7.645 1 95.69 106 SER A N 1
ATOM 818 C CA . SER A 1 106 ? 11.93 17.219 7.445 1 95.69 106 SER A CA 1
ATOM 819 C C . SER A 1 106 ? 10.516 17.109 6.887 1 95.69 106 SER A C 1
ATOM 821 O O . SER A 1 106 ? 10.219 16.203 6.109 1 95.69 106 SER A O 1
ATOM 823 N N . GLY A 1 107 ? 9.672 18.094 7.281 1 92.81 107 GLY A N 1
ATOM 824 C CA . GLY A 1 107 ? 8.328 18.25 6.746 1 92.81 107 GLY A CA 1
ATOM 825 C C . GLY A 1 107 ? 8.18 19.438 5.812 1 92.81 107 GLY A C 1
ATOM 826 O O . GLY A 1 107 ? 7.066 19.812 5.441 1 92.81 107 GLY A O 1
ATOM 827 N N . SER A 1 108 ? 9.258 20.016 5.418 1 94.56 108 SER A N 1
ATOM 828 C CA . SER A 1 108 ? 9.227 21.203 4.559 1 94.56 108 SER A CA 1
ATOM 829 C C . SER A 1 108 ? 8.656 20.859 3.184 1 94.56 108 SER A C 1
ATOM 831 O O . SER A 1 108 ? 8.586 19.688 2.803 1 94.56 108 SER A O 1
ATOM 833 N N . SER A 1 109 ? 8.297 21.875 2.488 1 93.31 109 SER A N 1
ATOM 834 C CA . SER A 1 109 ? 7.77 21.688 1.141 1 93.31 109 SER A CA 1
ATOM 835 C C . SER A 1 109 ? 8.805 21.047 0.225 1 93.31 109 SER A C 1
ATOM 837 O O . SER A 1 109 ? 8.477 20.172 -0.58 1 93.31 109 SER A O 1
ATOM 839 N N . ARG A 1 110 ? 9.984 21.531 0.357 1 95.06 110 ARG A N 1
ATOM 840 C CA . ARG A 1 110 ? 11.055 20.953 -0.448 1 95.06 110 ARG A CA 1
ATOM 841 C C . ARG A 1 110 ? 11.227 19.469 -0.142 1 95.06 110 ARG A C 1
ATOM 843 O O . ARG A 1 110 ? 11.422 18.656 -1.051 1 95.06 110 ARG A O 1
ATOM 850 N N . ALA A 1 111 ? 11.148 19.047 1.065 1 96.5 111 ALA A N 1
ATOM 851 C CA . ALA A 1 111 ? 11.258 17.656 1.464 1 96.5 111 ALA A CA 1
ATOM 852 C C . ALA A 1 111 ? 10.109 16.828 0.887 1 96.5 111 ALA A C 1
ATOM 854 O O . ALA A 1 111 ? 10.305 15.688 0.463 1 96.5 111 ALA A O 1
ATOM 855 N N . VAL A 1 112 ? 8.953 17.359 0.903 1 95.94 112 VAL A N 1
ATOM 856 C CA . VAL A 1 112 ? 7.793 16.672 0.353 1 95.94 112 VAL A CA 1
ATOM 857 C C . VAL A 1 112 ? 7.996 16.422 -1.141 1 95.94 112 VAL A C 1
ATOM 859 O O . VAL A 1 112 ? 7.68 15.344 -1.649 1 95.94 112 VAL A O 1
ATOM 862 N N . ASP A 1 113 ? 8.523 17.391 -1.835 1 95.38 113 ASP A N 1
ATOM 863 C CA . ASP A 1 113 ? 8.789 17.234 -3.262 1 95.38 113 ASP A CA 1
ATOM 864 C C . ASP A 1 113 ? 9.82 16.141 -3.516 1 95.38 113 ASP A C 1
ATOM 866 O O . ASP A 1 113 ? 9.688 15.359 -4.461 1 95.38 113 ASP A O 1
ATOM 870 N N . ILE A 1 114 ? 10.789 16.156 -2.736 1 96.88 114 ILE A N 1
ATOM 871 C CA . ILE A 1 114 ? 11.828 15.141 -2.842 1 96.88 114 ILE A CA 1
ATOM 872 C C . ILE A 1 114 ? 11.219 13.766 -2.598 1 96.88 114 ILE A C 1
ATOM 874 O O . ILE A 1 114 ? 11.492 12.82 -3.344 1 96.88 114 ILE A O 1
ATOM 878 N N . ARG A 1 115 ? 10.367 13.617 -1.599 1 96.94 115 ARG A N 1
ATOM 879 C CA . ARG A 1 115 ? 9.688 12.359 -1.301 1 96.94 115 ARG A CA 1
ATOM 880 C C . ARG A 1 115 ? 8.812 11.922 -2.467 1 96.94 115 ARG A C 1
ATOM 882 O O . ARG A 1 115 ? 8.742 10.734 -2.787 1 96.94 115 ARG A O 1
ATOM 889 N N . PHE A 1 116 ? 8.25 12.867 -2.992 1 95.31 116 PHE A N 1
ATOM 890 C CA . PHE A 1 116 ? 7.395 12.586 -4.141 1 95.31 116 PHE A CA 1
ATOM 891 C C . PHE A 1 116 ? 8.211 12.008 -5.289 1 95.31 116 PHE A C 1
ATOM 893 O O . PHE A 1 116 ? 7.805 11.023 -5.91 1 95.31 116 PHE A O 1
ATOM 900 N N . THR A 1 117 ? 9.258 12.617 -5.578 1 97 117 THR A N 1
ATOM 901 C CA . THR A 1 117 ? 10.117 12.141 -6.656 1 97 117 THR A CA 1
ATOM 902 C C . THR A 1 117 ? 10.586 10.711 -6.383 1 97 117 THR A C 1
ATOM 904 O O . THR A 1 117 ? 10.602 9.875 -7.285 1 97 117 THR A O 1
ATOM 907 N N . ALA A 1 118 ? 10.969 10.43 -5.203 1 98.31 118 ALA A N 1
ATOM 908 C CA . ALA A 1 118 ? 11.383 9.086 -4.828 1 98.31 118 ALA A CA 1
ATOM 909 C C . ALA A 1 118 ? 10.234 8.094 -4.984 1 98.31 118 ALA A C 1
ATOM 911 O O . ALA A 1 118 ? 10.43 6.973 -5.461 1 98.31 118 ALA A O 1
ATOM 912 N N . TYR A 1 119 ? 9.055 8.484 -4.586 1 97.69 119 TYR A N 1
ATOM 913 C CA . TYR A 1 119 ? 7.867 7.652 -4.73 1 97.69 119 TYR A CA 1
ATOM 914 C C . TYR A 1 119 ? 7.602 7.324 -6.195 1 97.69 119 TYR A C 1
ATOM 916 O O . TYR A 1 119 ? 7.414 6.16 -6.551 1 97.69 119 TYR A O 1
ATOM 924 N N . VAL A 1 120 ? 7.629 8.297 -7.047 1 97.31 120 VAL A N 1
ATOM 925 C CA . VAL A 1 120 ? 7.352 8.117 -8.469 1 97.31 120 VAL A CA 1
ATOM 926 C C . VAL A 1 120 ? 8.414 7.211 -9.086 1 97.31 120 VAL A C 1
ATOM 928 O O . VAL A 1 120 ? 8.109 6.379 -9.945 1 97.31 120 VAL A O 1
ATOM 931 N N . THR A 1 121 ? 9.578 7.398 -8.641 1 98.5 121 THR A N 1
ATOM 932 C CA . THR A 1 121 ? 10.641 6.516 -9.109 1 98.5 121 THR A CA 1
ATOM 933 C C . THR A 1 121 ? 10.305 5.055 -8.805 1 98.5 121 THR A C 1
ATOM 935 O O . THR A 1 121 ? 10.438 4.191 -9.672 1 98.5 121 THR A O 1
ATOM 938 N N . GLN A 1 122 ? 9.891 4.766 -7.617 1 98.69 122 GLN A N 1
ATOM 939 C CA . GLN A 1 122 ? 9.516 3.404 -7.238 1 98.69 122 GLN A CA 1
ATOM 940 C C . GLN A 1 122 ? 8.367 2.893 -8.094 1 98.69 122 GLN A C 1
ATOM 942 O O . GLN A 1 122 ? 8.414 1.774 -8.609 1 98.69 122 GLN A O 1
ATOM 947 N N . VAL A 1 123 ? 7.383 3.707 -8.312 1 98.25 123 VAL A N 1
ATOM 948 C CA . VAL A 1 123 ? 6.18 3.311 -9.039 1 98.25 123 VAL A CA 1
ATOM 949 C C . VAL A 1 123 ? 6.527 3.01 -10.492 1 98.25 123 VAL A C 1
ATOM 951 O O . VAL A 1 123 ? 6.047 2.025 -11.062 1 98.25 123 VAL A O 1
ATOM 954 N N . VAL A 1 124 ? 7.297 3.855 -11.102 1 98.19 124 VAL A N 1
ATOM 955 C CA . VAL A 1 124 ? 7.723 3.648 -12.484 1 98.19 124 VAL A CA 1
ATOM 956 C C . VAL A 1 124 ? 8.508 2.342 -12.594 1 98.19 124 VAL A C 1
ATOM 958 O O . VAL A 1 124 ? 8.305 1.568 -13.531 1 98.19 124 VAL A O 1
ATOM 961 N N . CYS A 1 125 ? 9.328 2.1 -11.664 1 98.75 125 CYS A N 1
ATOM 962 C CA . CYS A 1 125 ? 10.094 0.854 -11.648 1 98.75 125 CYS A CA 1
ATOM 963 C C . CYS A 1 125 ? 9.172 -0.344 -11.453 1 98.75 125 CYS A C 1
ATOM 965 O O . CYS A 1 125 ? 9.367 -1.395 -12.062 1 98.75 125 CYS A O 1
ATOM 967 N N . PHE A 1 126 ? 8.164 -0.228 -10.547 1 98.69 126 PHE A N 1
ATOM 968 C CA . PHE A 1 126 ? 7.168 -1.283 -10.398 1 98.69 126 PHE A CA 1
ATOM 969 C C . PHE A 1 126 ? 6.52 -1.605 -11.742 1 98.69 126 PHE A C 1
ATOM 971 O O . PHE A 1 126 ? 6.426 -2.771 -12.125 1 98.69 126 PHE A O 1
ATOM 978 N N . ALA A 1 127 ? 6.113 -0.575 -12.398 1 97.94 127 ALA A N 1
ATOM 979 C CA . ALA A 1 127 ? 5.445 -0.756 -13.68 1 97.94 127 ALA A CA 1
ATOM 980 C C . ALA A 1 127 ? 6.363 -1.447 -14.688 1 97.94 127 ALA A C 1
ATOM 982 O O . ALA A 1 127 ? 5.93 -2.338 -15.422 1 97.94 127 ALA A O 1
ATOM 983 N N . PHE A 1 128 ? 7.543 -1.054 -14.734 1 98.38 128 PHE A N 1
ATOM 984 C CA . PHE A 1 128 ? 8.523 -1.653 -15.633 1 98.38 128 PHE A CA 1
ATOM 985 C C . PHE A 1 128 ? 8.711 -3.131 -15.32 1 98.38 128 PHE A C 1
ATOM 987 O O . PHE A 1 128 ? 8.75 -3.967 -16.219 1 98.38 128 PHE A O 1
ATOM 994 N N . LEU A 1 129 ? 8.844 -3.467 -14.078 1 98.56 129 LEU A N 1
ATOM 995 C CA . LEU A 1 129 ? 9.07 -4.852 -13.688 1 98.56 129 LEU A CA 1
ATOM 996 C C . LEU A 1 129 ? 7.848 -5.711 -14 1 98.56 129 LEU A C 1
ATOM 998 O O . LEU A 1 129 ? 7.984 -6.867 -14.406 1 98.56 129 LEU A O 1
ATOM 1002 N N . ILE A 1 130 ? 6.68 -5.156 -13.75 1 98.19 130 ILE A N 1
ATOM 1003 C CA . ILE A 1 130 ? 5.465 -5.879 -14.102 1 98.19 130 ILE A CA 1
ATOM 1004 C C . ILE A 1 130 ? 5.438 -6.152 -15.602 1 98.19 130 ILE A C 1
ATOM 1006 O O . ILE A 1 130 ? 5.113 -7.262 -16.031 1 98.19 130 ILE A O 1
ATOM 1010 N N . TRP A 1 131 ? 5.754 -5.102 -16.391 1 97 131 TRP A N 1
ATOM 1011 C CA . TRP A 1 131 ? 5.848 -5.273 -17.844 1 97 131 TRP A CA 1
ATOM 1012 C C . TRP A 1 131 ? 6.84 -6.379 -18.188 1 97 131 TRP A C 1
ATOM 1014 O O . TRP A 1 131 ? 6.57 -7.211 -19.062 1 97 131 TRP A O 1
ATOM 1024 N N . LYS A 1 132 ? 7.949 -6.508 -17.531 1 95.69 132 LYS A N 1
ATOM 1025 C CA . LYS A 1 132 ? 8.969 -7.52 -17.781 1 95.69 132 LYS A CA 1
ATOM 1026 C C . LYS A 1 132 ? 8.453 -8.914 -17.453 1 95.69 132 LYS A C 1
ATOM 1028 O O . LYS A 1 132 ? 8.836 -9.898 -18.094 1 95.69 132 LYS A O 1
ATOM 1033 N N . ILE A 1 133 ? 7.633 -9.039 -16.484 1 95.69 133 ILE A N 1
ATOM 1034 C CA . ILE A 1 133 ? 7.082 -10.336 -16.094 1 95.69 133 ILE A CA 1
ATOM 1035 C C . ILE A 1 133 ? 6.188 -10.859 -17.219 1 95.69 133 ILE A C 1
ATOM 1037 O O . ILE A 1 133 ? 6.156 -12.062 -17.484 1 95.69 133 ILE A O 1
ATOM 1041 N N . PHE A 1 134 ? 5.57 -9.945 -17.938 1 93.25 134 PHE A N 1
ATOM 1042 C CA . PHE A 1 134 ? 4.641 -10.352 -18.984 1 93.25 134 PHE A CA 1
ATOM 1043 C C . PHE A 1 134 ? 5.375 -10.562 -20.312 1 93.25 134 PHE A C 1
ATOM 1045 O O . PHE A 1 134 ? 4.801 -11.078 -21.266 1 93.25 134 PHE A O 1
ATOM 1052 N N . THR A 1 135 ? 6.68 -10.203 -20.484 1 89.88 135 THR A N 1
ATOM 1053 C CA . THR A 1 135 ? 7.375 -10.266 -21.766 1 89.88 135 THR A CA 1
ATOM 1054 C C . THR A 1 135 ? 8.625 -11.141 -21.656 1 89.88 135 THR A C 1
ATOM 1056 O O . THR A 1 135 ? 9.203 -11.273 -20.578 1 89.88 135 THR A O 1
ATOM 1059 N N . MET B 1 1 ? 0.87 -17.688 -18.906 1 80.94 1 MET B N 1
ATOM 1060 C CA . MET B 1 1 ? 0.847 -17.422 -17.469 1 80.94 1 MET B CA 1
ATOM 1061 C C . MET B 1 1 ? -0.478 -17.875 -16.859 1 80.94 1 MET B C 1
ATOM 1063 O O . MET B 1 1 ? -1.535 -17.703 -17.469 1 80.94 1 MET B O 1
ATOM 1067 N N . ASN B 1 2 ? -0.485 -18.359 -15.727 1 92.69 2 ASN B N 1
ATOM 1068 C CA . ASN B 1 2 ? -1.661 -18.906 -15.047 1 92.69 2 ASN B CA 1
ATOM 1069 C C . ASN B 1 2 ? -2.627 -17.797 -14.641 1 92.69 2 ASN B C 1
ATOM 1071 O O . ASN B 1 2 ? -2.205 -16.672 -14.328 1 92.69 2 ASN B O 1
ATOM 1075 N N . LEU B 1 3 ? -3.855 -18.094 -14.672 1 95.75 3 LEU B N 1
ATOM 1076 C CA . LEU B 1 3 ? -4.906 -17.125 -14.398 1 95.75 3 LEU B CA 1
ATOM 1077 C C . LEU B 1 3 ? -4.742 -16.516 -13.008 1 95.75 3 LEU B C 1
ATOM 1079 O O . LEU B 1 3 ? -5.023 -15.328 -12.805 1 95.75 3 LEU B O 1
ATOM 1083 N N . GLU B 1 4 ? -4.305 -17.266 -12.086 1 97.38 4 GLU B N 1
ATOM 1084 C CA . GLU B 1 4 ? -4.176 -16.75 -10.727 1 97.38 4 GLU B CA 1
ATOM 1085 C C . GLU B 1 4 ? -3.059 -15.719 -10.633 1 97.38 4 GLU B C 1
ATOM 1087 O O . GLU B 1 4 ? -3.16 -14.75 -9.875 1 97.38 4 GLU B O 1
ATOM 1092 N N . ILE B 1 5 ? -2.02 -15.914 -11.375 1 97.12 5 ILE B N 1
ATOM 1093 C CA . ILE B 1 5 ? -0.922 -14.953 -11.391 1 97.12 5 ILE B CA 1
ATOM 1094 C C . ILE B 1 5 ? -1.367 -13.68 -12.102 1 97.12 5 ILE B C 1
ATOM 1096 O O . ILE B 1 5 ? -1.065 -12.57 -11.648 1 97.12 5 ILE B O 1
ATOM 1100 N N . ILE B 1 6 ? -2.088 -13.812 -13.148 1 97.31 6 ILE B N 1
ATOM 1101 C CA . ILE B 1 6 ? -2.621 -12.656 -13.875 1 97.31 6 ILE B CA 1
ATOM 1102 C C . ILE B 1 6 ? -3.541 -11.859 -12.961 1 97.31 6 ILE B C 1
ATOM 1104 O O . ILE B 1 6 ? -3.439 -10.625 -12.883 1 97.31 6 ILE B O 1
ATOM 1108 N N . SER B 1 7 ? -4.414 -12.555 -12.281 1 98.5 7 SER B N 1
ATOM 1109 C CA . SER B 1 7 ? -5.336 -11.891 -11.367 1 98.5 7 SER B CA 1
ATOM 1110 C C . SER B 1 7 ? -4.586 -11.141 -10.266 1 98.5 7 SER B C 1
ATOM 1112 O O . SER B 1 7 ? -4.969 -10.031 -9.898 1 98.5 7 SER B O 1
ATOM 1114 N N . LEU B 1 8 ? -3.566 -11.75 -9.797 1 98.5 8 LEU B N 1
ATOM 1115 C CA . LEU B 1 8 ? -2.77 -11.133 -8.75 1 98.5 8 LEU B CA 1
ATOM 1116 C C . LEU B 1 8 ? -2.08 -9.867 -9.258 1 98.5 8 LEU B C 1
ATOM 1118 O O . LEU B 1 8 ? -2.104 -8.828 -8.594 1 98.5 8 LEU B O 1
ATOM 1122 N N . LEU B 1 9 ? -1.545 -9.922 -10.406 1 98.06 9 LEU B N 1
ATOM 1123 C CA . LEU B 1 9 ? -0.857 -8.773 -10.977 1 98.06 9 LEU B CA 1
ATOM 1124 C C . LEU B 1 9 ? -1.85 -7.668 -11.328 1 98.06 9 LEU B C 1
ATOM 1126 O O . LEU B 1 9 ? -1.529 -6.48 -11.219 1 98.06 9 LEU B O 1
ATOM 1130 N N . LEU B 1 10 ? -3.004 -8.062 -11.766 1 98.12 10 LEU B N 1
ATOM 1131 C CA . LEU B 1 10 ? -4.047 -7.074 -12.008 1 98.12 10 LEU B CA 1
ATOM 1132 C C . LEU B 1 10 ? -4.418 -6.348 -10.719 1 98.12 10 LEU B C 1
ATOM 1134 O O . LEU B 1 10 ? -4.664 -5.141 -10.727 1 98.12 10 LEU B O 1
ATOM 1138 N N . PHE B 1 11 ? -4.48 -7.027 -9.633 1 98.75 11 PHE B N 1
ATOM 1139 C CA . PHE B 1 11 ? -4.773 -6.414 -8.336 1 98.75 11 PHE B CA 1
ATOM 1140 C C . PHE B 1 11 ? -3.676 -5.434 -7.949 1 98.75 11 PHE B C 1
ATOM 1142 O O . PHE B 1 11 ? -3.963 -4.328 -7.477 1 98.75 11 PHE B O 1
ATOM 1149 N N . VAL B 1 12 ? -2.438 -5.84 -8.156 1 98.56 12 VAL B N 1
ATOM 1150 C CA . VAL B 1 12 ? -1.303 -4.965 -7.883 1 98.56 12 VAL B CA 1
ATOM 1151 C C . VAL B 1 12 ? -1.397 -3.709 -8.742 1 98.56 12 VAL B C 1
ATOM 1153 O O . VAL B 1 12 ? -1.267 -2.59 -8.242 1 98.56 12 VAL B O 1
ATOM 1156 N N . ILE B 1 13 ? -1.686 -3.844 -9.992 1 98.44 13 ILE B N 1
ATOM 1157 C CA . ILE B 1 13 ? -1.789 -2.734 -10.938 1 98.44 13 ILE B CA 1
ATOM 1158 C C . ILE B 1 13 ? -2.926 -1.805 -10.516 1 98.44 13 ILE B C 1
ATOM 1160 O O . ILE B 1 13 ? -2.775 -0.581 -10.547 1 98.44 13 ILE B O 1
ATOM 1164 N N . TRP B 1 14 ? -4.027 -2.387 -10.164 1 98.62 14 TRP B N 1
ATOM 1165 C CA . TRP B 1 14 ? -5.18 -1.604 -9.727 1 98.62 14 TRP B CA 1
ATOM 1166 C C . TRP B 1 14 ? -4.832 -0.778 -8.484 1 98.62 14 TRP B C 1
ATOM 1168 O O . TRP B 1 14 ? -5.168 0.406 -8.414 1 98.62 14 TRP B O 1
ATOM 1178 N N . THR B 1 15 ? -4.168 -1.387 -7.531 1 98.62 15 THR B N 1
ATOM 1179 C CA . THR B 1 15 ? -3.768 -0.71 -6.305 1 98.62 15 THR B CA 1
ATOM 1180 C C . THR B 1 15 ? -2.814 0.444 -6.605 1 98.62 15 THR B C 1
ATOM 1182 O O . THR B 1 15 ? -2.977 1.545 -6.078 1 98.62 15 THR B O 1
ATOM 1185 N N . ILE B 1 16 ? -1.848 0.145 -7.5 1 98.12 16 ILE B N 1
ATOM 1186 C CA . ILE B 1 16 ? -0.901 1.177 -7.906 1 98.12 16 ILE B CA 1
ATOM 1187 C C . ILE B 1 16 ? -1.646 2.311 -8.609 1 98.12 16 ILE B C 1
ATOM 1189 O O . ILE B 1 16 ? -1.367 3.486 -8.367 1 98.12 16 ILE B O 1
ATOM 1193 N N . GLY B 1 17 ? -2.58 1.97 -9.492 1 97.88 17 GLY B N 1
ATOM 1194 C CA . GLY B 1 17 ? -3.361 2.969 -10.203 1 97.88 17 GLY B CA 1
ATOM 1195 C C . GLY B 1 17 ? -4.137 3.891 -9.281 1 97.88 17 GLY B C 1
ATOM 1196 O O . GLY B 1 17 ? -4.168 5.105 -9.492 1 97.88 17 GLY B O 1
ATOM 1197 N N . LEU B 1 18 ? -4.781 3.359 -8.297 1 98.19 18 LEU B N 1
ATOM 1198 C CA . LEU B 1 18 ? -5.512 4.168 -7.324 1 98.19 18 LEU B CA 1
ATOM 1199 C C . LEU B 1 18 ? -4.566 5.09 -6.562 1 98.19 18 LEU B C 1
ATOM 1201 O O . LEU B 1 18 ? -4.879 6.262 -6.34 1 98.19 18 LEU B O 1
ATOM 1205 N N . GLY B 1 19 ? -3.414 4.555 -6.152 1 96.88 19 GLY B N 1
ATOM 1206 C CA . GLY B 1 19 ? -2.424 5.387 -5.488 1 96.88 19 GLY B CA 1
ATOM 1207 C C . GLY B 1 19 ? -1.937 6.535 -6.348 1 96.88 19 GLY B C 1
ATOM 1208 O O . GLY B 1 19 ? -1.78 7.66 -5.863 1 96.88 19 GLY B O 1
ATOM 1209 N N . LEU B 1 20 ? -1.712 6.27 -7.582 1 96.75 20 LEU B N 1
ATOM 1210 C CA . LEU B 1 20 ? -1.288 7.305 -8.516 1 96.75 20 LEU B CA 1
ATOM 1211 C C . LEU B 1 20 ? -2.371 8.367 -8.68 1 96.75 20 LEU B C 1
ATOM 1213 O O . LEU B 1 20 ? -2.066 9.547 -8.844 1 96.75 20 LEU B O 1
ATOM 1217 N N . SER B 1 21 ? -3.572 7.93 -8.703 1 96.44 21 SER B N 1
ATOM 1218 C CA . SER B 1 21 ? -4.672 8.883 -8.805 1 96.44 21 SER B CA 1
ATOM 1219 C C . SER B 1 21 ? -4.707 9.82 -7.602 1 96.44 21 SER B C 1
ATOM 1221 O O . SER B 1 21 ? -4.98 11.008 -7.738 1 96.44 21 SER B O 1
ATOM 1223 N N . LEU B 1 22 ? -4.402 9.32 -6.445 1 95 22 LEU B N 1
ATOM 1224 C CA . LEU B 1 22 ? -4.363 10.133 -5.234 1 95 22 LEU B CA 1
ATOM 1225 C C . LEU B 1 22 ? -3.25 11.172 -5.309 1 95 22 LEU B C 1
ATOM 1227 O O . LEU B 1 22 ? -3.49 12.359 -5.094 1 95 22 LEU B O 1
ATOM 1231 N N . VAL B 1 23 ? -2.1 10.68 -5.648 1 94.06 23 VAL B N 1
ATOM 1232 C CA . VAL B 1 23 ? -0.957 11.586 -5.719 1 94.06 23 VAL B CA 1
ATOM 1233 C C . VAL B 1 23 ? -1.123 12.539 -6.902 1 94.06 23 VAL B C 1
ATOM 1235 O O . VAL B 1 23 ? -0.716 13.703 -6.836 1 94.06 23 VAL B O 1
ATOM 1238 N N . GLY B 1 24 ? -1.721 12.016 -7.938 1 95 24 GLY B N 1
ATOM 1239 C CA . GLY B 1 24 ? -2.012 12.867 -9.078 1 95 24 GLY B CA 1
ATOM 1240 C C . GLY B 1 24 ? -2.893 14.055 -8.734 1 95 24 GLY B C 1
ATOM 1241 O O . GLY B 1 24 ? -2.637 15.18 -9.172 1 95 24 GLY B O 1
ATOM 1242 N N . TYR B 1 25 ? -3.896 13.82 -8.031 1 93.81 25 TYR B N 1
ATOM 1243 C CA . TYR B 1 25 ? -4.762 14.906 -7.578 1 93.81 25 TYR B CA 1
ATOM 1244 C C . TYR B 1 25 ? -3.967 15.938 -6.785 1 93.81 25 TYR B C 1
ATOM 1246 O O . TYR B 1 25 ? -4.102 17.141 -7.016 1 93.81 25 TYR B O 1
ATOM 1254 N N . ARG B 1 26 ? -3.152 15.477 -5.91 1 92.12 26 ARG B N 1
ATOM 1255 C CA . ARG B 1 26 ? -2.369 16.375 -5.074 1 92.12 26 ARG B CA 1
ATOM 1256 C C . ARG B 1 26 ? -1.4 17.203 -5.918 1 92.12 26 ARG B C 1
ATOM 1258 O O . ARG B 1 26 ? -1.231 18.406 -5.684 1 92.12 26 ARG B O 1
ATOM 1265 N N . THR B 1 27 ? -0.829 16.562 -6.84 1 94.38 27 THR B N 1
ATOM 1266 C CA . THR B 1 27 ? 0.119 17.234 -7.723 1 94.38 27 THR B CA 1
ATOM 1267 C C . THR B 1 27 ? -0.575 18.328 -8.531 1 94.38 27 THR B C 1
ATOM 1269 O O . THR B 1 27 ? -0.038 19.422 -8.695 1 94.38 27 THR B O 1
ATOM 1272 N N . VAL B 1 28 ? -1.69 18.016 -9.07 1 93.38 28 VAL B N 1
ATOM 1273 C CA . VAL B 1 28 ? -2.447 18.984 -9.852 1 93.38 28 VAL B CA 1
ATOM 1274 C C . VAL B 1 28 ? -2.812 20.172 -8.977 1 93.38 28 VAL B C 1
ATOM 1276 O O . VAL B 1 28 ? -2.691 21.328 -9.406 1 93.38 28 VAL B O 1
ATOM 1279 N N . GLN B 1 29 ? -3.207 20 -7.746 1 93.25 29 GLN B N 1
ATOM 1280 C CA . GLN B 1 29 ? -3.545 21.078 -6.828 1 93.25 29 GLN B CA 1
ATOM 1281 C C . GLN B 1 29 ? -2.332 21.953 -6.551 1 93.25 29 GLN B C 1
ATOM 1283 O O . GLN B 1 29 ? -2.457 23.188 -6.453 1 93.25 29 GLN B O 1
ATOM 1288 N N . VAL B 1 30 ? -1.213 21.375 -6.441 1 92.94 30 VAL B N 1
ATOM 1289 C CA . VAL B 1 30 ? 0.015 22.109 -6.141 1 92.94 30 VAL B CA 1
ATOM 1290 C C . VAL B 1 30 ? 0.469 22.891 -7.375 1 92.94 30 VAL B C 1
ATOM 1292 O O . VAL B 1 30 ? 0.844 24.062 -7.273 1 92.94 30 VAL B O 1
ATOM 1295 N N . LEU B 1 31 ? 0.358 22.281 -8.484 1 93.25 31 LEU B N 1
ATOM 1296 C CA . LEU B 1 31 ? 0.793 22.922 -9.727 1 93.25 31 LEU B CA 1
ATOM 1297 C C . LEU B 1 31 ? -0.119 24.078 -10.094 1 93.25 31 LEU B C 1
ATOM 1299 O O . LEU B 1 31 ? 0.326 25.062 -10.703 1 93.25 31 LEU B O 1
ATOM 1303 N N . LEU B 1 32 ? -1.342 23.984 -9.742 1 94.38 32 LEU B N 1
ATOM 1304 C CA . LEU B 1 32 ? -2.307 25.047 -10 1 94.38 32 LEU B CA 1
ATOM 1305 C C . LEU B 1 32 ? -2.195 26.141 -8.953 1 94.38 32 LEU B C 1
ATOM 1307 O O . LEU B 1 32 ? -2.865 27.172 -9.055 1 94.38 32 LEU B O 1
ATOM 1311 N N . GLY B 1 33 ? -1.327 25.969 -7.898 1 91.44 33 GLY B N 1
ATOM 1312 C CA . GLY B 1 33 ? -1.099 26.969 -6.867 1 91.44 33 GLY B CA 1
ATOM 1313 C C . GLY B 1 33 ? -2.201 27.016 -5.828 1 91.44 33 GLY B C 1
ATOM 1314 O O . GLY B 1 33 ? -2.297 27.984 -5.062 1 91.44 33 GLY B O 1
ATOM 1315 N N . LYS B 1 34 ? -3.041 26.062 -5.867 1 91.75 34 LYS B N 1
ATOM 1316 C CA . LYS B 1 34 ? -4.156 26.062 -4.922 1 91.75 34 LYS B CA 1
ATOM 1317 C C . LYS B 1 34 ? -3.699 25.625 -3.533 1 91.75 34 LYS B C 1
ATOM 1319 O O . LYS B 1 34 ? -4.289 26.031 -2.527 1 91.75 34 LYS B O 1
ATOM 1324 N N . LYS B 1 35 ? -2.713 24.844 -3.525 1 91.81 35 LYS B N 1
ATOM 1325 C CA . LYS B 1 35 ? -2.16 24.344 -2.27 1 91.81 35 LYS B CA 1
ATOM 1326 C C . LYS B 1 35 ? -0.643 24.203 -2.35 1 91.81 35 LYS B C 1
ATOM 1328 O O . LYS B 1 35 ? -0.083 24.094 -3.443 1 91.81 35 LYS B O 1
ATOM 1333 N N . GLN B 1 36 ? -0.161 24.188 -1.184 1 91.94 36 GLN B N 1
ATOM 1334 C CA . GLN B 1 36 ? 1.248 23.828 -1.108 1 91.94 36 GLN B CA 1
ATOM 1335 C C . GLN B 1 36 ? 1.414 22.312 -0.923 1 91.94 36 GLN B C 1
ATOM 1337 O O . GLN B 1 36 ? 0.501 21.641 -0.446 1 91.94 36 GLN B O 1
ATOM 1342 N N . SER B 1 37 ? 2.625 21.797 -1.194 1 90.12 37 SER B N 1
ATOM 1343 C CA . SER B 1 37 ? 2.893 20.359 -1.176 1 90.12 37 SER B CA 1
ATOM 1344 C C . SER B 1 37 ? 2.744 19.797 0.229 1 90.12 37 SER B C 1
ATOM 1346 O O . SER B 1 37 ? 2.418 18.609 0.395 1 90.12 37 SER B O 1
ATOM 1348 N N . ASN B 1 38 ? 2.986 20.547 1.208 1 88.5 38 ASN B N 1
ATOM 1349 C CA . ASN B 1 38 ? 2.934 20.047 2.578 1 88.5 38 ASN B CA 1
ATOM 1350 C C . ASN B 1 38 ? 1.571 20.312 3.217 1 88.5 38 ASN B C 1
ATOM 1352 O O . ASN B 1 38 ? 1.435 20.25 4.441 1 88.5 38 ASN B O 1
ATOM 1356 N N . GLU B 1 39 ? 0.579 20.547 2.436 1 88.75 39 GLU B N 1
ATOM 1357 C CA . GLU B 1 39 ? -0.733 20.906 2.963 1 88.75 39 GLU B CA 1
ATOM 1358 C C . GLU B 1 39 ? -1.727 19.75 2.801 1 88.75 39 GLU B C 1
ATOM 1360 O O . GLU B 1 39 ? -2.936 19.984 2.727 1 88.75 39 GLU B O 1
ATOM 1365 N N . PHE B 1 40 ? -1.305 18.578 2.711 1 88.5 40 PHE B N 1
ATOM 1366 C CA . PHE B 1 40 ? -2.162 17.406 2.584 1 88.5 40 PHE B CA 1
ATOM 1367 C C . PHE B 1 40 ? -1.986 16.484 3.777 1 88.5 40 PHE B C 1
ATOM 1369 O O . PHE B 1 40 ? -1.102 15.625 3.777 1 88.5 40 PHE B O 1
ATOM 1376 N N . PRO B 1 41 ? -2.896 16.562 4.684 1 84.31 41 PRO B N 1
ATOM 1377 C CA . PRO B 1 41 ? -2.734 15.75 5.891 1 84.31 41 PRO B CA 1
ATOM 1378 C C . PRO B 1 41 ? -3.033 14.273 5.641 1 84.31 41 PRO B C 1
ATOM 1380 O O . PRO B 1 41 ? -3.791 13.93 4.727 1 84.31 41 PRO B O 1
ATOM 1383 N N . ALA B 1 42 ? -2.416 13.484 6.527 1 80.94 42 ALA B N 1
ATOM 13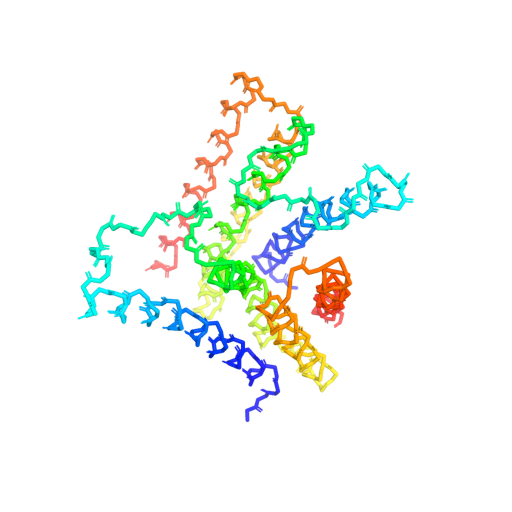84 C CA . ALA B 1 42 ? -2.613 12.047 6.418 1 80.94 42 ALA B CA 1
ATOM 1385 C C . ALA B 1 42 ? -3.609 11.547 7.461 1 80.94 42 ALA B C 1
ATOM 1387 O O . ALA B 1 42 ? -3.588 11.992 8.609 1 80.94 42 ALA B O 1
ATOM 1388 N N . GLY B 1 43 ? -4.477 10.625 6.992 1 78.12 43 GLY B N 1
ATOM 1389 C CA . GLY B 1 43 ? -5.309 9.883 7.93 1 78.12 43 GLY B CA 1
ATOM 1390 C C . GLY B 1 43 ? -6.574 10.625 8.312 1 78.12 43 GLY B C 1
ATOM 1391 O O . GLY B 1 43 ? -7.398 10.102 9.07 1 78.12 43 GLY B O 1
ATOM 1392 N N . ILE B 1 44 ? -6.66 11.773 7.887 1 84.94 44 ILE B N 1
ATOM 1393 C CA . ILE B 1 44 ? -7.859 12.531 8.227 1 84.94 44 ILE B CA 1
ATOM 1394 C C . ILE B 1 44 ? -8.586 12.953 6.953 1 84.94 44 ILE B C 1
ATOM 1396 O O . ILE B 1 44 ? -7.945 13.266 5.945 1 84.94 44 ILE B O 1
ATOM 1400 N N . GLN B 1 45 ? -9.891 12.938 7.113 1 88.5 45 GLN B N 1
ATOM 1401 C CA . GLN B 1 45 ? -10.688 13.344 5.961 1 88.5 45 GLN B CA 1
ATOM 1402 C C . GLN B 1 45 ? -10.438 14.805 5.602 1 88.5 45 GLN B C 1
ATOM 1404 O O . GLN B 1 45 ? -10.469 15.68 6.473 1 88.5 45 GLN B O 1
ATOM 1409 N N . HIS B 1 46 ? -10.117 15.016 4.344 1 89.25 46 HIS B N 1
ATOM 1410 C CA . HIS B 1 46 ? -9.898 16.359 3.832 1 89.25 46 HIS B CA 1
ATOM 1411 C C . HIS B 1 46 ? -10.156 16.422 2.33 1 89.25 46 HIS B C 1
ATOM 1413 O O . HIS B 1 46 ? -10.258 15.391 1.667 1 89.25 46 HIS B O 1
ATOM 1419 N N . GLY B 1 47 ? -10.352 17.672 1.807 1 88.94 47 GLY B N 1
ATOM 1420 C CA . GLY B 1 47 ? -10.602 17.844 0.384 1 88.94 47 GLY B CA 1
ATOM 1421 C C . GLY B 1 47 ? -12.008 17.453 -0.022 1 88.94 47 GLY B C 1
ATOM 1422 O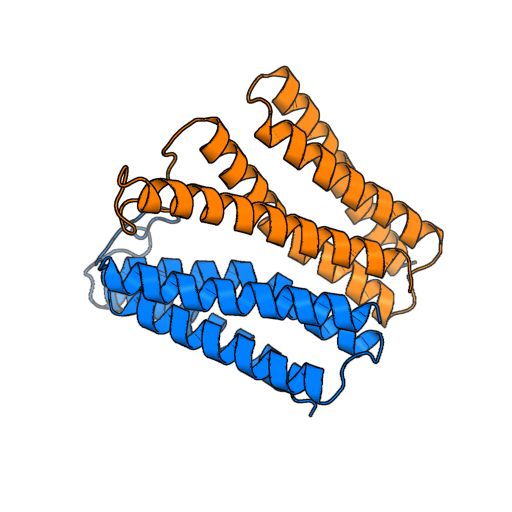 O . GLY B 1 47 ? -12.883 17.281 0.832 1 88.94 47 GLY B O 1
ATOM 1423 N N . PRO B 1 48 ? -12.258 17.406 -1.296 1 93.44 48 PRO B N 1
ATOM 1424 C CA . PRO B 1 48 ? -13.578 17.016 -1.779 1 93.44 48 PRO B CA 1
ATOM 1425 C C . PRO B 1 48 ? -13.953 15.586 -1.38 1 93.44 48 PRO B C 1
ATOM 1427 O O . PRO B 1 48 ? -13.07 14.742 -1.19 1 93.44 48 PRO B O 1
ATOM 1430 N N . GLU B 1 49 ? -15.266 15.367 -1.278 1 94.44 49 GLU B N 1
ATOM 1431 C CA . GLU B 1 49 ? -15.766 14.07 -0.848 1 94.44 49 GLU B CA 1
ATOM 1432 C C . GLU B 1 49 ? -15.242 12.953 -1.747 1 94.44 49 GLU B C 1
ATOM 1434 O O . GLU B 1 49 ? -14.906 11.867 -1.266 1 94.44 49 GLU B O 1
ATOM 1439 N N . ARG B 1 50 ? -15.195 13.219 -3.02 1 95.56 50 ARG B N 1
ATOM 1440 C CA . ARG B 1 50 ? -14.75 12.188 -3.949 1 95.56 50 ARG B CA 1
ATOM 1441 C C . ARG B 1 50 ? -13.289 11.82 -3.693 1 95.56 50 ARG B C 1
ATOM 1443 O O . ARG B 1 50 ? -12.906 10.656 -3.838 1 95.56 50 ARG B O 1
ATOM 1450 N N . TYR B 1 51 ? -12.531 12.781 -3.316 1 95.75 51 TYR B N 1
ATOM 1451 C CA . TYR B 1 51 ? -11.133 12.547 -2.994 1 95.75 51 TYR B CA 1
ATOM 1452 C C . TYR B 1 51 ? -10.992 11.664 -1.76 1 95.75 51 TYR B C 1
ATOM 1454 O O . TYR B 1 51 ? -10.164 10.75 -1.73 1 95.75 51 TYR B O 1
ATOM 1462 N N . TRP B 1 52 ? -11.758 11.922 -0.85 1 95.06 52 TRP B N 1
ATOM 1463 C CA . TRP B 1 52 ? -11.727 11.109 0.362 1 95.06 52 TRP B CA 1
ATOM 1464 C C . TRP B 1 52 ? -12.172 9.68 0.072 1 95.06 52 TRP B C 1
ATOM 1466 O O . TRP B 1 52 ? -11.609 8.727 0.61 1 95.06 52 TRP B O 1
ATOM 1476 N N . ARG B 1 53 ? -13.172 9.508 -0.737 1 96.81 53 ARG B N 1
ATOM 1477 C CA . ARG B 1 53 ? -13.625 8.172 -1.103 1 96.81 53 ARG B CA 1
ATOM 1478 C C . ARG B 1 53 ? -12.547 7.422 -1.88 1 96.81 53 ARG B C 1
ATOM 1480 O O . ARG B 1 53 ? -12.406 6.203 -1.738 1 96.81 53 ARG B O 1
ATOM 1487 N N . LEU B 1 54 ? -11.867 8.156 -2.701 1 97.44 54 LEU B N 1
ATOM 1488 C CA . LEU B 1 54 ? -10.727 7.57 -3.391 1 97.44 54 LEU B CA 1
ATOM 1489 C C . LEU B 1 54 ? -9.68 7.082 -2.393 1 97.44 54 LEU B C 1
ATOM 1491 O O . LEU B 1 54 ? -9.133 5.984 -2.545 1 97.44 54 LEU B O 1
ATOM 1495 N N . ASN B 1 55 ? -9.375 7.863 -1.389 1 96.44 55 ASN B N 1
ATOM 1496 C CA . ASN B 1 55 ? -8.445 7.477 -0.334 1 96.44 55 ASN B CA 1
ATOM 1497 C C . ASN B 1 55 ? -8.875 6.184 0.349 1 96.44 55 ASN B C 1
ATOM 1499 O O . ASN B 1 55 ? -8.062 5.277 0.547 1 96.44 55 ASN B O 1
ATOM 1503 N N . ARG B 1 56 ? -10.078 6.078 0.664 1 96.19 56 ARG B N 1
ATOM 1504 C CA . ARG B 1 56 ? -10.602 4.902 1.354 1 96.19 56 ARG B CA 1
ATOM 1505 C C . ARG B 1 56 ? -10.578 3.682 0.444 1 96.19 56 ARG B C 1
ATOM 1507 O O . ARG B 1 56 ? -10.305 2.568 0.897 1 96.19 56 ARG B O 1
ATOM 1514 N N . ALA B 1 57 ? -10.953 3.928 -0.767 1 97.94 57 ALA B N 1
ATOM 1515 C CA . ALA B 1 57 ? -10.883 2.832 -1.73 1 97.94 57 ALA B CA 1
ATOM 1516 C C . ALA B 1 57 ? -9.461 2.293 -1.849 1 97.94 57 ALA B C 1
ATOM 1518 O O . ALA B 1 57 ? -9.25 1.079 -1.895 1 97.94 57 ALA B O 1
ATOM 1519 N N . HIS B 1 58 ? -8.531 3.178 -1.966 1 98 58 HIS B N 1
ATOM 1520 C CA . HIS B 1 58 ? -7.125 2.777 -2.031 1 98 58 HIS B CA 1
ATOM 1521 C C . HIS B 1 58 ? -6.707 2.029 -0.77 1 98 58 HIS B C 1
ATOM 1523 O O . HIS B 1 58 ? -6.051 0.988 -0.85 1 98 58 HIS B O 1
ATOM 1529 N N . ALA B 1 59 ? -7.059 2.52 0.361 1 95.81 59 ALA B N 1
ATOM 1530 C CA . ALA B 1 59 ? -6.734 1.884 1.635 1 95.81 59 ALA B CA 1
ATOM 1531 C C . ALA B 1 59 ? -7.289 0.465 1.697 1 95.81 59 ALA B C 1
ATOM 1533 O O . ALA B 1 59 ? -6.633 -0.446 2.205 1 95.81 59 ALA B O 1
ATOM 1534 N N . ASN B 1 60 ? -8.453 0.301 1.241 1 97.19 60 ASN B N 1
ATOM 1535 C CA . ASN B 1 60 ? -9.07 -1.02 1.194 1 97.19 60 ASN B CA 1
ATOM 1536 C C . ASN B 1 60 ? -8.242 -1.998 0.369 1 97.19 60 ASN B C 1
ATOM 1538 O O . ASN B 1 60 ? -8.078 -3.156 0.754 1 97.19 60 ASN B O 1
ATOM 1542 N N . CYS B 1 61 ? -7.75 -1.521 -0.729 1 98.19 61 CYS B N 1
ATOM 1543 C CA . CYS B 1 61 ? -6.906 -2.367 -1.566 1 98.19 61 CYS B CA 1
ATOM 1544 C C . CYS B 1 61 ? -5.625 -2.752 -0.837 1 98.19 61 CYS B C 1
ATOM 1546 O O . CYS B 1 61 ? -5.195 -3.906 -0.896 1 98.19 61 CYS B O 1
ATOM 1548 N N . LEU B 1 62 ? -5.039 -1.812 -0.21 1 97 62 LEU B N 1
ATOM 1549 C CA . LEU B 1 62 ? -3.797 -2.066 0.513 1 97 62 LEU B CA 1
ATOM 1550 C C . LEU B 1 62 ? -4.008 -3.107 1.606 1 97 62 LEU B C 1
ATOM 1552 O O . LEU B 1 62 ? -3.113 -3.908 1.89 1 97 62 LEU B O 1
ATOM 1556 N N . GLU B 1 63 ? -5.145 -3.152 2.154 1 95.75 63 GLU B N 1
ATOM 1557 C CA . GLU B 1 63 ? -5.465 -4.102 3.219 1 95.75 63 GLU B CA 1
ATOM 1558 C C . GLU B 1 63 ? -5.684 -5.504 2.66 1 95.75 63 GLU B C 1
ATOM 1560 O O . GLU B 1 63 ? -5.363 -6.496 3.316 1 95.75 63 GLU B O 1
ATOM 1565 N N . ASN B 1 64 ? -6.16 -5.578 1.549 1 97.38 64 ASN B N 1
ATOM 1566 C CA . ASN B 1 64 ? -6.605 -6.867 1.029 1 97.38 64 ASN B CA 1
ATOM 1567 C C . ASN B 1 64 ? -5.555 -7.5 0.123 1 97.38 64 ASN B C 1
ATOM 1569 O O . ASN B 1 64 ? -5.508 -8.719 -0.024 1 97.38 64 ASN B O 1
ATOM 1573 N N . LEU B 1 65 ? -4.727 -6.715 -0.397 1 98.31 65 LEU B N 1
ATOM 1574 C CA . LEU B 1 65 ? -3.736 -7.211 -1.345 1 98.31 65 LEU B CA 1
ATOM 1575 C C . LEU B 1 65 ? -2.828 -8.25 -0.69 1 98.31 65 LEU B C 1
ATOM 1577 O O . LEU B 1 65 ? -2.59 -9.32 -1.258 1 98.31 65 LEU B O 1
ATOM 1581 N N . PRO B 1 66 ? -2.281 -8.055 0.487 1 97.12 66 PRO B N 1
ATOM 1582 C CA . PRO B 1 66 ? -1.416 -9.078 1.075 1 97.12 66 PRO B CA 1
ATOM 1583 C C . PRO B 1 66 ? -2.139 -10.406 1.291 1 97.12 66 PRO B C 1
ATOM 1585 O O . PRO B 1 66 ? -1.527 -11.477 1.172 1 97.12 66 PRO B O 1
ATOM 1588 N N . ILE B 1 67 ? -3.363 -10.352 1.655 1 97.75 67 ILE B N 1
ATOM 1589 C CA . ILE B 1 67 ? -4.148 -11.562 1.843 1 97.75 67 ILE B CA 1
ATOM 1590 C C . ILE B 1 67 ? -4.246 -12.328 0.523 1 97.75 67 ILE B C 1
ATOM 1592 O O . ILE B 1 67 ? -3.918 -13.516 0.46 1 97.75 67 ILE B O 1
ATOM 1596 N N . PHE B 1 68 ? -4.652 -11.633 -0.479 1 98.75 68 PHE B N 1
ATOM 1597 C CA . PHE B 1 68 ? -4.805 -12.242 -1.795 1 98.75 68 PHE B CA 1
ATOM 1598 C C . PHE B 1 68 ? -3.465 -12.75 -2.311 1 98.75 68 PHE B C 1
ATOM 1600 O O . PHE B 1 68 ? -3.379 -13.867 -2.834 1 98.75 68 PHE B O 1
ATOM 1607 N N . ALA B 1 69 ? -2.457 -11.961 -2.199 1 98.5 69 ALA B N 1
ATOM 1608 C CA . ALA B 1 69 ? -1.118 -12.336 -2.646 1 98.5 69 ALA B CA 1
ATOM 1609 C C . ALA B 1 69 ? -0.647 -13.609 -1.956 1 98.5 69 ALA B C 1
ATOM 1611 O O . ALA B 1 69 ? -0.118 -14.516 -2.605 1 98.5 69 ALA B O 1
ATOM 1612 N N . THR B 1 70 ? -0.831 -13.672 -0.679 1 98.19 70 THR B N 1
ATOM 1613 C CA . THR B 1 70 ? -0.404 -14.852 0.071 1 98.19 70 THR B CA 1
ATOM 1614 C C . THR B 1 70 ? -1.117 -16.109 -0.435 1 98.19 70 THR B C 1
ATOM 1616 O O . THR B 1 70 ? -0.48 -17.125 -0.684 1 98.19 70 THR B O 1
ATOM 1619 N N . ILE B 1 71 ? -2.338 -16.016 -0.594 1 98.38 71 ILE B N 1
ATOM 1620 C CA . ILE B 1 71 ? -3.129 -17.156 -1.042 1 98.38 71 ILE B CA 1
ATOM 1621 C C . ILE B 1 71 ? -2.641 -17.625 -2.414 1 98.38 71 ILE B C 1
ATOM 1623 O O . ILE B 1 71 ? -2.393 -18.812 -2.623 1 98.38 71 ILE B O 1
ATOM 1627 N N . VAL B 1 72 ? -2.479 -16.734 -3.326 1 98.31 72 VAL B N 1
ATOM 1628 C CA . VAL B 1 72 ? -2.096 -17.062 -4.695 1 98.31 72 VAL B CA 1
ATOM 1629 C C . VAL B 1 72 ? -0.671 -17.609 -4.715 1 98.31 72 VAL B C 1
ATOM 1631 O O . VAL B 1 72 ? -0.394 -18.609 -5.387 1 98.31 72 VAL B O 1
ATOM 1634 N N . ILE B 1 73 ? 0.238 -17.031 -4.023 1 97.06 73 ILE B N 1
ATOM 1635 C CA . ILE B 1 73 ? 1.641 -17.422 -4.02 1 97.06 73 ILE B CA 1
ATOM 1636 C C . ILE B 1 73 ? 1.781 -18.812 -3.396 1 97.06 73 ILE B C 1
ATOM 1638 O O . ILE B 1 73 ? 2.477 -19.672 -3.938 1 97.06 73 ILE B O 1
ATOM 1642 N N . VAL B 1 74 ? 1.079 -19.062 -2.344 1 96.06 74 VAL B N 1
ATOM 1643 C CA . VAL B 1 74 ? 1.132 -20.375 -1.704 1 96.06 74 VAL B CA 1
ATOM 1644 C C . VAL B 1 74 ? 0.558 -21.438 -2.643 1 96.06 74 VAL B C 1
ATOM 1646 O O . VAL B 1 74 ? 1.135 -22.516 -2.799 1 96.06 74 VAL B O 1
ATOM 1649 N N . ALA B 1 75 ? -0.542 -21.156 -3.211 1 97 75 ALA B N 1
ATOM 1650 C CA . ALA B 1 75 ? -1.14 -22.109 -4.141 1 97 75 ALA B CA 1
ATOM 1651 C C . ALA B 1 75 ? -0.19 -22.422 -5.293 1 97 75 ALA B C 1
ATOM 1653 O O . ALA B 1 75 ? -0.117 -23.562 -5.754 1 97 75 ALA B O 1
ATOM 1654 N N . THR B 1 76 ? 0.498 -21.422 -5.762 1 94.5 76 THR B N 1
ATOM 1655 C CA . THR B 1 76 ? 1.445 -21.594 -6.859 1 94.5 76 THR B CA 1
ATOM 1656 C C . THR B 1 76 ? 2.641 -22.438 -6.41 1 94.5 76 THR B C 1
ATOM 1658 O O . THR B 1 76 ? 3.057 -23.359 -7.113 1 94.5 76 THR B O 1
ATOM 1661 N N . LEU B 1 77 ? 3.154 -22.203 -5.27 1 93.06 77 LEU B N 1
ATOM 1662 C CA . LEU B 1 77 ? 4.305 -22.922 -4.719 1 93.06 77 LEU B CA 1
ATOM 1663 C C . LEU B 1 77 ? 3.965 -24.391 -4.461 1 93.06 77 LEU B C 1
ATOM 1665 O O . LEU B 1 77 ? 4.812 -25.266 -4.641 1 93.06 77 LEU B O 1
ATOM 1669 N N . THR B 1 78 ? 2.758 -24.609 -4.125 1 94.31 78 THR B N 1
ATOM 1670 C CA . THR B 1 78 ? 2.381 -25.969 -3.723 1 94.31 78 THR B CA 1
ATOM 1671 C C . THR B 1 78 ? 1.764 -26.719 -4.891 1 94.31 78 THR B C 1
ATOM 1673 O O . THR B 1 78 ? 1.444 -27.906 -4.77 1 94.31 78 THR B O 1
ATOM 1676 N N 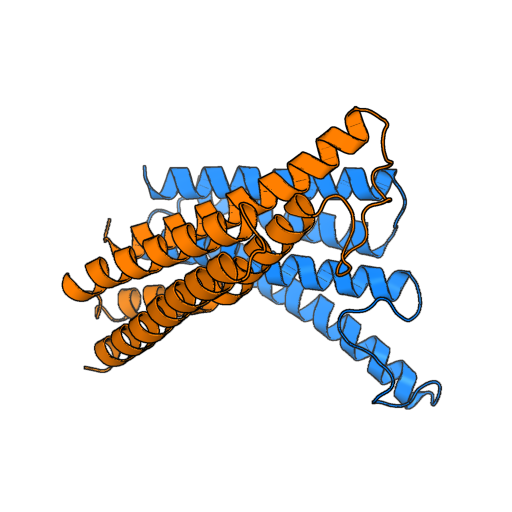. GLY B 1 79 ? 1.508 -26.062 -5.945 1 93.88 79 GLY B N 1
ATOM 1677 C CA . GLY B 1 79 ? 0.913 -26.703 -7.102 1 93.88 79 GLY B CA 1
ATOM 1678 C C . GLY B 1 79 ? -0.577 -26.953 -6.949 1 93.88 79 GLY B C 1
ATOM 1679 O O . GLY B 1 79 ? -1.14 -27.828 -7.613 1 93.88 79 GLY B O 1
ATOM 1680 N N . SER B 1 80 ? -1.188 -26.234 -6.129 1 94.25 80 SER B N 1
ATOM 1681 C CA . SER B 1 80 ? -2.594 -26.453 -5.801 1 94.25 80 SER B CA 1
ATOM 1682 C C . SER B 1 80 ? -3.502 -25.625 -6.711 1 94.25 80 SER B C 1
ATOM 1684 O O . SER B 1 80 ? -4.73 -25.719 -6.621 1 94.25 80 SER B O 1
ATOM 1686 N N . ALA B 1 81 ? -2.949 -24.828 -7.531 1 95.38 81 ALA B N 1
ATOM 1687 C CA . ALA B 1 81 ? -3.758 -23.953 -8.367 1 95.38 81 ALA B CA 1
ATOM 1688 C C . ALA B 1 81 ? -4.203 -24.656 -9.648 1 95.38 81 ALA B C 1
ATOM 1690 O O . ALA B 1 81 ? -3.379 -24.938 -10.516 1 95.38 81 ALA B O 1
ATOM 1691 N N . ASP B 1 82 ? -5.492 -25.031 -9.75 1 96.19 82 ASP B N 1
ATOM 1692 C CA . ASP B 1 82 ? -6.07 -25.594 -10.961 1 96.19 82 ASP B CA 1
ATOM 1693 C C . ASP B 1 82 ? -6.984 -24.578 -11.656 1 96.19 82 ASP B C 1
ATOM 1695 O O . ASP B 1 82 ? -6.938 -23.391 -11.359 1 96.19 82 ASP B O 1
ATOM 1699 N N . ASN B 1 83 ? -7.75 -25.078 -12.617 1 96.5 83 ASN B N 1
ATOM 1700 C CA . ASN B 1 83 ? -8.578 -24.172 -13.414 1 96.5 83 ASN B CA 1
ATOM 1701 C C . ASN B 1 83 ? -9.656 -23.516 -12.57 1 96.5 83 ASN B C 1
ATOM 1703 O O . ASN B 1 83 ? -9.969 -22.328 -12.766 1 96.5 83 ASN B O 1
ATOM 1707 N N . VAL B 1 84 ? -10.203 -24.297 -11.719 1 97.75 84 VAL B N 1
ATOM 1708 C CA . VAL B 1 84 ? -11.219 -23.75 -10.836 1 97.75 84 VAL B CA 1
ATOM 1709 C C . VAL B 1 84 ? -10.617 -22.641 -9.984 1 97.75 84 VAL B C 1
ATOM 1711 O O . VAL B 1 84 ? -11.203 -21.562 -9.859 1 97.75 84 VAL B O 1
ATOM 1714 N N . PHE B 1 85 ? -9.469 -22.875 -9.445 1 98.12 85 PHE B N 1
ATOM 1715 C CA . PHE B 1 85 ? -8.758 -21.891 -8.641 1 98.12 85 PHE B CA 1
ATOM 1716 C C . PHE B 1 85 ? -8.555 -20.594 -9.438 1 98.12 85 PHE B C 1
ATOM 1718 O O . PHE B 1 85 ? -8.906 -19.516 -8.961 1 98.12 85 PHE B O 1
ATOM 1725 N N . GLY B 1 86 ? -8.055 -20.734 -10.617 1 98.19 86 GLY B N 1
ATOM 1726 C CA . GLY B 1 86 ? -7.82 -19.562 -11.461 1 98.19 86 GLY B CA 1
ATOM 1727 C C . GLY B 1 86 ? -9.078 -18.766 -11.742 1 98.19 86 GLY B C 1
ATOM 1728 O O . GLY B 1 86 ? -9.062 -17.531 -11.688 1 98.19 86 GLY B O 1
ATOM 1729 N N . ASN B 1 87 ? -10.109 -19.438 -12.008 1 98.5 87 ASN B N 1
ATOM 1730 C CA . ASN B 1 87 ? -11.359 -18.75 -12.32 1 98.5 87 ASN B CA 1
ATOM 1731 C C . ASN B 1 87 ? -11.898 -17.984 -11.109 1 98.5 87 ASN B C 1
ATOM 1733 O O . ASN B 1 87 ? -12.445 -16.891 -11.258 1 98.5 87 ASN B O 1
ATOM 1737 N N . VAL B 1 88 ? -11.75 -18.578 -9.977 1 98.69 88 VAL B N 1
ATOM 1738 C CA . VAL B 1 88 ? -12.219 -17.922 -8.75 1 98.69 88 VAL B CA 1
ATOM 1739 C C . VAL B 1 88 ? -11.406 -16.656 -8.508 1 98.69 88 VAL B C 1
ATOM 1741 O O . VAL B 1 88 ? -11.945 -15.641 -8.062 1 98.69 88 VAL B O 1
ATOM 1744 N N . THR B 1 89 ? -10.109 -16.688 -8.82 1 98.81 89 THR B N 1
ATOM 1745 C CA . THR B 1 89 ? -9.297 -15.492 -8.633 1 98.81 89 THR B CA 1
ATOM 1746 C C . THR B 1 89 ? -9.766 -14.367 -9.555 1 98.81 89 THR B C 1
ATOM 1748 O O . THR B 1 89 ? -9.688 -13.188 -9.195 1 98.81 89 THR B O 1
ATOM 1751 N N . LEU B 1 90 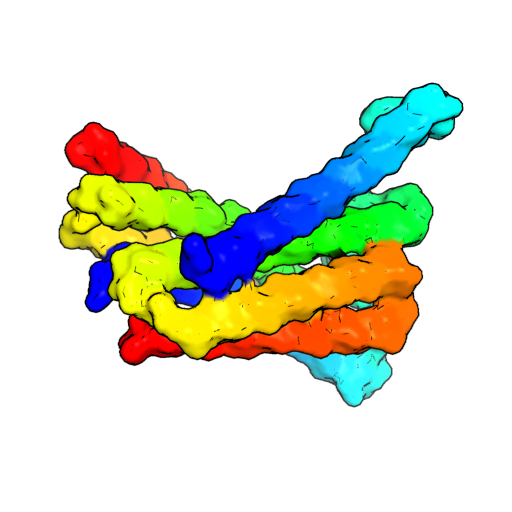? -10.352 -14.672 -10.688 1 98.56 90 LEU B N 1
ATOM 1752 C CA . LEU B 1 90 ? -10.922 -13.656 -11.57 1 98.56 90 LEU B CA 1
ATOM 1753 C C . LEU B 1 90 ? -12.141 -13.008 -10.93 1 98.56 90 LEU B C 1
ATOM 1755 O O . LEU B 1 90 ? -12.359 -11.797 -11.078 1 98.56 90 LEU B O 1
ATOM 1759 N N . VAL B 1 91 ? -12.883 -13.82 -10.281 1 98.75 91 VAL B N 1
ATOM 1760 C CA . VAL B 1 91 ? -14.047 -13.289 -9.578 1 98.75 91 VAL B CA 1
ATOM 1761 C C . VAL B 1 91 ? -13.602 -12.32 -8.484 1 98.75 91 VAL B C 1
ATOM 1763 O O . VAL B 1 91 ? -14.188 -11.25 -8.32 1 98.75 91 VAL B O 1
ATOM 1766 N N . ILE B 1 92 ? -12.578 -12.672 -7.805 1 98.81 92 ILE B N 1
ATOM 1767 C CA . ILE B 1 92 ? -12.078 -11.859 -6.703 1 98.81 92 ILE B CA 1
ATOM 1768 C C . ILE B 1 92 ? -11.617 -10.508 -7.23 1 98.81 92 ILE B C 1
ATOM 1770 O O . ILE B 1 92 ? -12.008 -9.461 -6.707 1 98.81 92 ILE B O 1
ATOM 1774 N N . ILE B 1 93 ? -10.773 -10.492 -8.273 1 98.81 93 ILE B N 1
ATOM 1775 C CA . ILE B 1 93 ? -10.258 -9.227 -8.781 1 98.81 93 ILE B CA 1
ATOM 1776 C C . ILE B 1 93 ? -11.398 -8.414 -9.406 1 98.81 93 ILE B C 1
ATOM 1778 O O . ILE B 1 93 ? -11.422 -7.188 -9.305 1 98.81 93 ILE B O 1
ATOM 1782 N N . GLY B 1 94 ? -12.367 -9.047 -10.039 1 98.75 94 GLY B N 1
ATOM 1783 C CA . GLY B 1 94 ? -13.547 -8.352 -10.523 1 98.75 94 GLY B CA 1
ATOM 1784 C C . GLY B 1 94 ? -14.336 -7.668 -9.422 1 98.75 94 GLY B C 1
ATOM 1785 O O . GLY B 1 94 ? -14.727 -6.504 -9.562 1 98.75 94 GLY B O 1
ATOM 1786 N N . ALA B 1 95 ? -14.594 -8.359 -8.398 1 98.81 95 ALA B N 1
ATOM 1787 C CA . ALA B 1 95 ? -15.32 -7.812 -7.258 1 98.81 95 ALA B CA 1
ATOM 1788 C C . ALA B 1 95 ? -14.555 -6.668 -6.609 1 98.81 95 ALA B C 1
ATOM 1790 O O . ALA B 1 95 ? -15.148 -5.68 -6.172 1 98.81 95 ALA B O 1
ATOM 1791 N N . ARG B 1 96 ? -13.25 -6.793 -6.527 1 98.75 96 ARG B N 1
ATOM 1792 C CA . ARG B 1 96 ? -12.398 -5.754 -5.965 1 98.75 96 ARG B CA 1
ATOM 1793 C C . ARG B 1 96 ? -12.5 -4.465 -6.773 1 98.75 96 ARG B C 1
ATOM 1795 O O . ARG B 1 96 ? -12.672 -3.383 -6.207 1 98.75 96 ARG B O 1
ATOM 1802 N N . VAL B 1 97 ? -12.406 -4.574 -8.062 1 98.81 97 VAL B N 1
ATOM 1803 C CA . VAL B 1 97 ? -12.5 -3.404 -8.938 1 98.81 97 VAL B CA 1
ATOM 1804 C C . VAL B 1 97 ? -13.898 -2.795 -8.836 1 98.81 97 VAL B C 1
ATOM 1806 O O . VAL B 1 97 ? -14.039 -1.579 -8.703 1 98.81 97 VAL B O 1
ATOM 1809 N N . PHE B 1 98 ? -14.852 -3.674 -8.883 1 98.69 98 PHE B N 1
ATOM 1810 C CA . PHE B 1 98 ? -16.234 -3.225 -8.766 1 98.69 98 PHE B CA 1
ATOM 1811 C C . PHE B 1 98 ? -16.453 -2.482 -7.457 1 98.69 98 PHE B C 1
ATOM 1813 O O . PHE B 1 98 ? -17.062 -1.413 -7.438 1 98.69 98 PHE B O 1
ATOM 1820 N N . GLN B 1 99 ? -15.992 -3.002 -6.418 1 98.69 99 GLN B N 1
ATOM 1821 C CA . GLN B 1 99 ? -16.109 -2.371 -5.105 1 98.69 99 GLN B CA 1
ATOM 1822 C C . GLN B 1 99 ? -15.43 -1.006 -5.09 1 98.69 99 GLN B C 1
ATOM 1824 O O . GLN B 1 99 ? -15.992 -0.033 -4.582 1 98.69 99 GLN B O 1
ATOM 1829 N N . SER B 1 100 ? -14.242 -0.931 -5.602 1 98.75 100 SER B N 1
ATOM 1830 C CA . SER B 1 100 ? -13.484 0.312 -5.617 1 98.75 100 SER B CA 1
ATOM 1831 C C . SER B 1 100 ? -14.195 1.392 -6.422 1 98.75 100 SER B C 1
ATOM 1833 O O . SER B 1 100 ? -14.32 2.531 -5.973 1 98.75 100 SER B O 1
ATOM 1835 N N . VAL B 1 101 ? -14.672 1.027 -7.578 1 98.62 101 VAL B N 1
ATOM 1836 C CA . VAL B 1 101 ? -15.328 1.983 -8.461 1 98.62 101 VAL B CA 1
ATOM 1837 C C . VAL B 1 101 ? -16.594 2.508 -7.805 1 98.62 101 VAL B C 1
ATOM 1839 O O . VAL B 1 101 ? -16.859 3.711 -7.824 1 98.62 101 VAL B O 1
ATOM 1842 N N . THR B 1 102 ? -17.344 1.625 -7.211 1 98.44 102 THR B N 1
ATOM 1843 C CA . THR B 1 102 ? -18.547 2.029 -6.504 1 98.44 102 THR B CA 1
ATOM 1844 C C . THR B 1 102 ? -18.219 2.98 -5.359 1 98.44 102 THR B C 1
ATOM 1846 O O . THR B 1 102 ? -18.938 3.963 -5.137 1 98.44 102 THR B O 1
ATOM 1849 N N . HIS B 1 103 ? -17.172 2.652 -4.68 1 97.44 103 HIS B N 1
ATOM 1850 C CA . HIS B 1 103 ? -16.719 3.469 -3.555 1 97.44 103 HIS B CA 1
ATOM 1851 C C . HIS B 1 103 ? -16.391 4.887 -4.004 1 97.44 103 HIS B C 1
ATOM 1853 O O . HIS B 1 103 ? -16.797 5.855 -3.355 1 97.44 103 HIS B O 1
ATOM 1859 N N . ILE B 1 104 ? -15.797 5.016 -5.07 1 97.94 104 ILE B N 1
ATOM 1860 C CA . ILE B 1 104 ? -15.32 6.301 -5.574 1 97.94 104 ILE B CA 1
ATOM 1861 C C . ILE B 1 104 ? -16.5 7.113 -6.102 1 97.94 104 ILE B C 1
ATOM 1863 O O . ILE B 1 104 ? -16.578 8.328 -5.887 1 97.94 104 ILE B O 1
ATOM 1867 N N . ILE B 1 105 ? -17.469 6.496 -6.727 1 97.44 105 ILE B N 1
ATOM 1868 C CA . ILE B 1 105 ? -18.547 7.164 -7.453 1 97.44 105 ILE B CA 1
ATOM 1869 C C . ILE B 1 105 ? -19.562 7.73 -6.465 1 97.44 105 ILE B C 1
ATOM 1871 O O . ILE B 1 105 ? -20.141 8.789 -6.707 1 97.44 105 ILE B O 1
ATOM 1875 N N . SER B 1 106 ? -19.859 7.008 -5.375 1 96.5 106 SER B N 1
ATOM 1876 C CA . SER B 1 106 ? -20.984 7.453 -4.551 1 96.5 106 SER B CA 1
ATOM 1877 C C . SER B 1 106 ? -20.812 7.023 -3.1 1 96.5 106 SER B C 1
ATOM 1879 O O . SER B 1 106 ? -20.266 5.953 -2.826 1 96.5 106 SER B O 1
ATOM 1881 N N . GLY B 1 107 ? -21.297 7.875 -2.223 1 94.44 107 GLY B N 1
ATOM 1882 C CA . GLY B 1 107 ? -21.375 7.566 -0.802 1 94.44 107 GLY B CA 1
ATOM 1883 C C . GLY B 1 107 ? -22.766 7.25 -0.323 1 94.44 107 GLY B C 1
ATOM 1884 O O . GLY B 1 107 ? -23.016 7.172 0.881 1 94.44 107 GLY B O 1
ATOM 1885 N N . SER B 1 108 ? -23.656 7.078 -1.214 1 96.75 108 SER B N 1
ATOM 1886 C CA . SER B 1 108 ? -25.062 6.824 -0.861 1 96.75 108 SER B CA 1
ATOM 1887 C C . SER B 1 108 ? -25.203 5.496 -0.128 1 96.75 108 SER B C 1
ATOM 1889 O O . SER B 1 108 ? -24.312 4.656 -0.161 1 96.75 108 SER B O 1
ATOM 1891 N N . SER B 1 109 ? -26.359 5.34 0.489 1 96.75 109 SER B N 1
ATOM 1892 C CA . SER B 1 109 ? -26.641 4.102 1.208 1 96.75 109 SER B CA 1
ATOM 1893 C C . SER B 1 109 ? -26.656 2.904 0.265 1 96.75 109 SER B C 1
ATOM 1895 O O . SER B 1 109 ? -26.156 1.834 0.606 1 96.75 109 SER B O 1
ATOM 1897 N N . ARG B 1 110 ? -27.266 3.117 -0.817 1 97.5 110 ARG B N 1
ATOM 1898 C CA . ARG B 1 110 ? -27.297 2.037 -1.798 1 97.5 110 ARG B CA 1
ATOM 1899 C C . ARG B 1 110 ? -25.891 1.651 -2.229 1 97.5 110 ARG B C 1
ATOM 1901 O O . ARG B 1 110 ? -25.578 0.468 -2.385 1 97.5 110 ARG B O 1
ATOM 1908 N N . ALA B 1 111 ? -25.016 2.6 -2.412 1 97.88 111 ALA B N 1
ATOM 1909 C CA . ALA B 1 111 ? -23.625 2.34 -2.789 1 97.88 111 ALA B CA 1
ATOM 1910 C C . ALA B 1 111 ? -22.891 1.567 -1.693 1 97.88 111 ALA B C 1
ATOM 1912 O O . ALA B 1 111 ? -22.094 0.678 -1.982 1 97.88 111 ALA B O 1
ATOM 1913 N N . VAL B 1 112 ? -23.156 1.864 -0.512 1 97.38 112 VAL B N 1
ATOM 1914 C CA . VAL B 1 112 ? -22.531 1.181 0.616 1 97.38 112 VAL B CA 1
ATOM 1915 C C . VAL B 1 112 ? -22.953 -0.287 0.628 1 97.38 112 VAL B C 1
ATOM 1917 O O . VAL B 1 112 ? -22.125 -1.175 0.857 1 97.38 112 VAL B O 1
ATOM 1920 N N . ASP B 1 113 ? -24.172 -0.504 0.379 1 97.31 113 ASP B N 1
ATOM 1921 C CA . ASP B 1 113 ? -24.672 -1.875 0.328 1 97.31 113 ASP B CA 1
ATOM 1922 C C . ASP B 1 113 ? -24 -2.66 -0.799 1 97.31 113 ASP B C 1
ATOM 1924 O O . ASP B 1 113 ? -23.641 -3.828 -0.623 1 97.31 113 ASP B O 1
ATOM 1928 N N . ILE B 1 114 ? -23.938 -2.02 -1.861 1 97.81 114 ILE B N 1
ATOM 1929 C CA . ILE B 1 114 ? -23.297 -2.646 -3.014 1 97.81 114 ILE B CA 1
ATOM 1930 C C . ILE B 1 114 ? -21.844 -2.973 -2.684 1 97.81 114 ILE B C 1
ATOM 1932 O O . ILE B 1 114 ? -21.375 -4.074 -2.965 1 97.81 114 ILE B O 1
ATOM 1936 N N . ARG B 1 115 ? -21.141 -2.092 -2.061 1 98.06 115 ARG B N 1
ATOM 1937 C CA . ARG B 1 115 ? -19.75 -2.312 -1.665 1 98.06 115 ARG B CA 1
ATOM 1938 C C . ARG B 1 115 ? -19.641 -3.477 -0.687 1 98.06 115 ARG B C 1
ATOM 1940 O O . ARG B 1 115 ? -18.703 -4.273 -0.767 1 98.06 115 ARG B O 1
ATOM 1947 N N . PHE B 1 116 ? -20.516 -3.521 0.167 1 97.06 116 PHE B N 1
ATOM 1948 C CA . PHE B 1 116 ? -20.531 -4.602 1.144 1 97.06 116 PHE B CA 1
ATOM 1949 C C . PHE B 1 116 ? -20.688 -5.953 0.455 1 97.06 116 PHE B C 1
ATOM 1951 O O . PHE B 1 116 ? -19.969 -6.906 0.779 1 97.06 116 PHE B O 1
ATOM 1958 N N . THR B 1 117 ? -21.547 -6.008 -0.448 1 98.25 117 THR B N 1
ATOM 1959 C CA . THR B 1 117 ? -21.766 -7.25 -1.185 1 98.25 117 THR B CA 1
ATOM 1960 C C . THR B 1 117 ? -20.516 -7.656 -1.943 1 98.25 117 THR B C 1
ATOM 1962 O O . THR B 1 117 ? -20.141 -8.828 -1.948 1 98.25 117 THR B O 1
ATOM 1965 N N . ALA B 1 118 ? -19.906 -6.723 -2.543 1 98.62 118 ALA B N 1
ATOM 1966 C CA . ALA B 1 118 ? -18.656 -7.004 -3.258 1 98.62 118 ALA B CA 1
ATOM 1967 C C . ALA B 1 118 ? -17.578 -7.492 -2.301 1 98.62 118 ALA B C 1
ATOM 1969 O O . ALA B 1 118 ? -16.844 -8.422 -2.615 1 98.62 118 ALA B O 1
ATOM 1970 N N . TYR B 1 119 ? -17.5 -6.922 -1.123 1 98.31 119 TYR B N 1
ATOM 1971 C CA . TYR B 1 119 ? -16.531 -7.32 -0.107 1 98.31 119 TYR B CA 1
ATOM 1972 C C . TYR B 1 119 ? -16.781 -8.75 0.356 1 98.31 119 TYR B C 1
ATOM 1974 O O . TYR B 1 119 ? -15.859 -9.562 0.419 1 98.31 119 TYR B O 1
ATOM 1982 N N . VAL B 1 120 ? -17.984 -9.07 0.623 1 98.12 120 VAL B N 1
ATOM 1983 C CA . VAL B 1 120 ? -18.344 -10.406 1.094 1 98.12 120 VAL B CA 1
ATOM 1984 C C . VAL B 1 120 ? -18.047 -11.438 0.012 1 98.12 120 VAL B C 1
ATOM 1986 O O . VAL B 1 120 ? -17.562 -12.531 0.312 1 98.12 120 VAL B O 1
ATOM 1989 N N . THR B 1 121 ? -18.312 -11.047 -1.182 1 98.69 121 THR B N 1
ATOM 1990 C CA . THR B 1 121 ? -17.969 -11.93 -2.289 1 98.69 121 THR B CA 1
ATOM 1991 C C . THR B 1 121 ? -16.469 -12.266 -2.268 1 98.69 121 THR B C 1
ATOM 1993 O O . THR B 1 121 ? -16.094 -13.43 -2.408 1 98.69 121 THR B O 1
ATOM 1996 N N . GLN B 1 122 ? -15.625 -11.328 -2.102 1 98.75 122 GLN B N 1
ATOM 1997 C CA . GLN B 1 122 ? -14.188 -11.547 -2.045 1 98.75 122 GLN B CA 1
ATOM 1998 C C . GLN B 1 122 ? -13.812 -12.453 -0.876 1 98.75 122 GLN B C 1
ATOM 2000 O O . GLN B 1 122 ? -13.047 -13.406 -1.041 1 98.75 122 GLN B O 1
ATOM 2005 N N . VAL B 1 123 ? -14.406 -12.281 0.283 1 98.56 123 VAL B N 1
ATOM 2006 C CA . VAL B 1 123 ? -14.062 -13.023 1.494 1 98.56 123 VAL B CA 1
ATOM 2007 C C . VAL B 1 123 ? -14.484 -14.484 1.339 1 98.56 123 VAL B C 1
ATOM 2009 O O . VAL B 1 123 ? -13.734 -15.391 1.703 1 98.56 123 VAL B O 1
ATOM 2012 N N . VAL B 1 124 ? -15.602 -14.672 0.803 1 98.56 124 VAL B N 1
ATOM 2013 C CA . VAL B 1 124 ? -16.094 -16.031 0.584 1 98.56 124 VAL B CA 1
ATOM 2014 C C . VAL B 1 124 ? -15.18 -16.75 -0.403 1 98.56 124 VAL B C 1
ATOM 2016 O O . VAL B 1 124 ? -14.836 -17.922 -0.198 1 98.56 124 VAL B O 1
ATOM 2019 N N . CYS B 1 125 ? -14.797 -16.078 -1.417 1 98.81 125 CYS B N 1
ATOM 2020 C CA . CYS B 1 125 ? -13.883 -16.672 -2.391 1 98.81 125 CYS B CA 1
ATOM 2021 C C . CYS B 1 125 ? -12.531 -16.953 -1.762 1 98.81 125 CYS B C 1
ATOM 2023 O O . CYS B 1 125 ? -11.906 -17.969 -2.061 1 98.81 125 CYS B O 1
ATOM 2025 N N . PHE B 1 126 ? -12 -16.047 -0.886 1 98.69 126 PHE B N 1
ATOM 2026 C CA . PHE B 1 126 ? -10.773 -16.328 -0.155 1 98.69 126 PHE B CA 1
ATOM 2027 C C . PHE B 1 126 ? -10.891 -17.641 0.626 1 98.69 126 PHE B C 1
ATOM 2029 O O . PHE B 1 126 ? -10 -18.484 0.552 1 98.69 126 PHE B O 1
ATOM 2036 N N . ALA B 1 127 ? -11.961 -17.766 1.315 1 98.19 127 ALA B N 1
ATOM 2037 C CA . ALA B 1 127 ? -12.172 -18.953 2.129 1 98.19 127 ALA B CA 1
ATOM 2038 C C . ALA B 1 127 ? -12.211 -20.219 1.262 1 98.19 127 ALA B C 1
ATOM 2040 O O . ALA B 1 127 ? -11.617 -21.234 1.616 1 98.19 127 ALA B O 1
ATOM 2041 N N . PHE B 1 128 ? -12.828 -20.141 0.225 1 98.5 128 PHE B N 1
ATOM 2042 C CA . PHE B 1 128 ? -12.914 -21.266 -0.696 1 98.5 128 PHE B CA 1
ATOM 2043 C C . PHE B 1 128 ? -11.539 -21.641 -1.231 1 98.5 128 PHE B C 1
ATOM 2045 O O . PHE B 1 128 ? -11.188 -22.812 -1.283 1 98.5 128 PHE B O 1
ATOM 2052 N N . LEU B 1 129 ? -10.773 -20.703 -1.63 1 98.56 129 LEU B N 1
ATOM 2053 C CA . LEU B 1 129 ? -9.445 -20.953 -2.174 1 98.56 129 LEU B CA 1
ATOM 2054 C C . LEU B 1 129 ? -8.531 -21.547 -1.11 1 98.56 129 LEU B C 1
ATOM 2056 O O . LEU B 1 129 ? -7.719 -22.438 -1.406 1 98.56 129 LEU B O 1
ATOM 2060 N N . ILE B 1 130 ? -8.664 -21.062 0.099 1 98.25 130 ILE B N 1
ATOM 2061 C CA . ILE B 1 130 ? -7.871 -21.625 1.19 1 98.25 130 ILE B CA 1
ATOM 2062 C C . ILE B 1 130 ? -8.258 -23.078 1.408 1 98.25 130 ILE B C 1
ATOM 2064 O O . ILE B 1 130 ? -7.383 -23.938 1.564 1 98.25 130 ILE B O 1
ATOM 2068 N N . TRP B 1 131 ? -9.516 -23.312 1.4 1 97.19 131 TRP B N 1
ATOM 2069 C CA . TRP B 1 131 ? -9.984 -24.688 1.504 1 97.19 131 TRP B CA 1
ATOM 2070 C C . TRP B 1 131 ? -9.414 -25.547 0.385 1 97.19 131 TRP B C 1
ATOM 2072 O O . TRP B 1 131 ? -8.969 -26.672 0.625 1 97.19 131 TRP B O 1
ATOM 2082 N N . LYS B 1 132 ? -9.297 -25.078 -0.79 1 96.31 132 LYS B N 1
ATOM 2083 C CA . LYS B 1 132 ? -8.781 -25.812 -1.941 1 96.31 132 LYS B CA 1
ATOM 2084 C C . LYS B 1 132 ? -7.289 -26.109 -1.785 1 96.31 132 LYS B C 1
ATOM 2086 O O . LYS B 1 132 ? -6.805 -27.141 -2.242 1 96.31 132 LYS B O 1
ATOM 2091 N N . ILE B 1 133 ? -6.543 -25.266 -1.216 1 96.19 133 ILE B N 1
ATOM 2092 C CA . ILE B 1 133 ? -5.113 -25.469 -1.008 1 96.19 133 ILE B CA 1
ATOM 2093 C C . ILE B 1 133 ? -4.895 -26.656 -0.067 1 96.19 133 ILE B C 1
ATOM 2095 O O . ILE B 1 133 ? -3.945 -27.422 -0.237 1 96.19 133 ILE B O 1
ATOM 2099 N N . PHE B 1 134 ? -5.801 -26.906 0.794 1 94.56 134 PHE B N 1
ATOM 2100 C CA . PHE B 1 134 ? -5.645 -27.969 1.782 1 94.56 134 PHE B CA 1
ATOM 2101 C C . PHE B 1 134 ? -6.191 -29.281 1.248 1 94.56 134 PHE B C 1
ATOM 2103 O O . PHE B 1 134 ? -5.988 -30.328 1.854 1 94.56 134 PHE B O 1
ATOM 2110 N N . THR B 1 135 ? -6.91 -29.312 0.066 1 90.31 135 THR B N 1
ATOM 2111 C CA . THR B 1 135 ? -7.543 -30.547 -0.409 1 90.31 135 THR B CA 1
ATOM 2112 C C . THR B 1 135 ? -7.012 -30.922 -1.788 1 90.31 135 THR B C 1
ATOM 2114 O O . THR B 1 135 ? -6.574 -30.062 -2.553 1 90.31 135 THR B O 1
#

Solvent-accessible surface area (backbone atoms only — not comparable to full-atom values): 14315 Å² total; per-residue (Å²): 132,56,51,42,57,53,28,50,51,49,47,50,51,50,44,51,50,46,50,48,50,52,52,47,52,53,50,52,37,34,74,70,64,78,40,60,89,88,69,67,74,81,80,50,91,56,82,57,70,55,55,36,28,43,51,51,33,36,50,51,41,66,60,47,43,51,54,53,48,49,54,49,51,50,21,59,75,70,68,48,61,48,69,68,51,19,53,52,34,46,52,36,42,50,29,51,50,52,26,36,51,42,40,36,75,39,78,46,49,70,37,42,52,52,33,46,52,27,50,49,51,35,52,53,49,50,52,51,52,54,54,41,57,78,99,132,56,51,40,59,52,30,49,50,49,47,47,50,51,46,52,50,45,49,48,51,54,52,47,52,52,50,52,39,35,74,71,65,76,39,60,73,65,69,68,76,78,84,51,91,57,83,55,70,54,56,39,28,42,50,51,35,37,52,53,40,60,64,45,46,53,57,53,47,49,53,50,52,50,24,58,76,69,66,50,62,48,70,69,52,20,52,51,35,48,52,37,45,49,29,51,52,51,26,37,52,41,39,37,76,40,86,46,71,68,38,51,51,52,33,49,52,27,50,51,52,35,52,53,50,51,52,51,51,54,53,42,58,77,100

Nearest PDB structures (foldseek):
  3plt-assembly1_B  TM=3.149E-01  e=1.251E+00  Saccharomyces cerevisiae
  8qb8-assembly1_A  TM=2.747E-01  e=6.520E+00  Saccharomyces cerevisiae
  8qb9-assembly1_A  TM=2.367E-01  e=8.974E+00  Saccharomyces cerevisiae
  8qb8-assembly1_A  TM=2.747E-01  e=8.144E+00  Saccharomyces cerevisiae

Organism: NCBI:txid2484901

pLDDT: mean 95.5, std 4.12, range [77.0, 98.81]

Radius of gyration: 19.76 Å; Cα contacts (8 Å, |Δi|>4): 256; chains: 2; bounding box: 49×58×55 Å